Protein AF-A0A7C7RDF1-F1 (afdb_monomer_lite)

Foldseek 3Di:
DDDDDDDDDDDDDDDDDPDPDPPLDWLVNADQFAKKKKWWAFDDKPPPDDGDDIDIAMWGWDDDPQWIWTAGPNDTFDTWGQDRSQKTWTKHWDDDPFKTWIKIWIWHAPHNFWIKTKIKIWIAGPVPRDIMIGMIIMIIGGDAFRKAKFWAFEEEPPHFAQKWKDKQRDIDTCDDPRGRIDIDIHGADPVQWIFIWIDGPQWDIDTDTHHSVCRHHPYHHTYGDDD

pLDDT: mean 80.63, std 20.3, range [24.94, 98.5]

Sequence (227 aa):
MKNFISILVFFMAVFVCSGGWTSIASAGDYEPTGWWSYTTLNNWASEGCQVADDENGSLEIVRTGSTFYFIEDGQITTGGVIAEDGTMTIKLPECSYEEIGEINISVTLSSNSAGTGTGLWTMQLLESGVQCNGGFDFTLTRIGPEYVSISGNVNSEGTPLCAMVLAGGRHMFTCGDNTGQYEMVVPLETNGMVRLQAYCEGQVPFVRELTPAEAVGYTINMTPCSP

Radius of gyration: 25.27 Å; chains: 1; bounding box: 54×55×71 Å

Secondary structure (DSSP, 8-state):
-----------------------PPPTTSS---EEEEEEEEEEEE-TTSPPPPP-EEEEEEEEETTEEEEEETTEEPEEEEE-TTSEEEEEEEEE-SSEEEEEEEEEEESSSSEEEEEEEEEEEETTT--EEEEEEEEEEEE-SSPEEEEEEEEEETTEE---EEEETTEEEE--GGGTTEEEEEEEPPTTS-EEEEEE-TTBPPEEEEE-TTTTTTEEEE--BPP-

Structure (mmCIF, N/CA/C/O backbone):
data_AF-A0A7C7RDF1-F1
#
_entry.id   AF-A0A7C7RDF1-F1
#
loop_
_atom_site.group_PDB
_atom_site.id
_atom_site.type_symbol
_atom_site.label_atom_id
_atom_site.label_alt_id
_atom_site.label_comp_id
_atom_site.label_asym_id
_atom_site.label_entity_id
_atom_site.label_seq_id
_atom_site.pdbx_PDB_ins_code
_atom_site.Cartn_x
_atom_site.Cartn_y
_atom_site.Cartn_z
_atom_site.occupancy
_atom_site.B_iso_or_equiv
_atom_site.auth_seq_id
_atom_site.auth_comp_id
_atom_site.auth_asym_id
_atom_site.auth_atom_id
_atom_site.pdbx_PDB_model_num
ATOM 1 N N . MET A 1 1 ? 29.365 41.782 39.486 1.00 36.31 1 MET A N 1
ATOM 2 C CA . MET A 1 1 ? 29.276 40.649 38.541 1.00 36.31 1 MET A CA 1
ATOM 3 C C . MET A 1 1 ? 27.930 40.741 37.850 1.00 36.31 1 MET A C 1
ATOM 5 O O . MET A 1 1 ? 26.923 40.884 38.527 1.00 36.31 1 MET A O 1
ATOM 9 N N . LYS A 1 2 ? 27.963 40.842 36.520 1.00 33.47 2 LYS A N 1
ATOM 10 C CA . LYS A 1 2 ? 26.814 41.065 35.634 1.00 33.47 2 LYS A CA 1
ATOM 11 C C . LYS A 1 2 ? 25.942 39.809 35.602 1.00 33.47 2 LYS A C 1
ATOM 13 O O . LYS A 1 2 ? 26.516 38.737 35.521 1.00 33.47 2 LYS A O 1
ATOM 18 N N . ASN A 1 3 ? 24.619 39.967 35.611 1.00 30.19 3 ASN A N 1
ATOM 19 C CA . ASN A 1 3 ? 23.656 39.040 35.006 1.00 30.19 3 ASN A CA 1
ATOM 20 C C . ASN A 1 3 ? 22.355 39.816 34.751 1.00 30.19 3 ASN A C 1
ATOM 22 O O . ASN A 1 3 ? 21.508 39.941 35.628 1.00 30.19 3 ASN A O 1
ATOM 26 N N . PHE A 1 4 ? 22.242 40.390 33.553 1.00 29.31 4 PHE A N 1
ATOM 27 C CA . PHE A 1 4 ? 20.979 40.851 32.982 1.00 29.31 4 PHE A CA 1
ATOM 28 C C . PHE A 1 4 ? 20.542 39.776 31.985 1.00 29.31 4 PHE A C 1
ATOM 30 O O . PHE A 1 4 ? 21.218 39.563 30.980 1.00 29.31 4 PHE A O 1
ATOM 37 N N . ILE A 1 5 ? 19.447 39.078 32.284 1.00 29.89 5 ILE A N 1
ATOM 38 C CA . ILE A 1 5 ? 18.763 38.198 31.334 1.00 29.89 5 ILE A CA 1
ATOM 39 C C . ILE A 1 5 ? 17.827 39.093 30.520 1.00 29.89 5 ILE A C 1
ATOM 41 O O . ILE A 1 5 ? 16.883 39.668 31.057 1.00 29.89 5 ILE A O 1
ATOM 45 N N . SER A 1 6 ? 18.143 39.253 29.238 1.00 26.39 6 SER A N 1
ATOM 46 C CA . SER A 1 6 ? 17.333 39.982 28.265 1.00 26.39 6 SER A CA 1
ATOM 47 C C . SER A 1 6 ? 16.360 38.992 27.623 1.00 26.39 6 SER A C 1
ATOM 49 O O . SER A 1 6 ? 16.789 38.087 26.911 1.00 26.39 6 SER A O 1
ATOM 51 N N . ILE A 1 7 ? 15.062 39.124 27.907 1.00 30.20 7 ILE A N 1
ATOM 52 C CA . ILE A 1 7 ? 13.999 38.371 27.229 1.00 30.20 7 ILE A CA 1
ATOM 53 C C . ILE A 1 7 ? 13.614 39.171 25.983 1.00 30.20 7 ILE A C 1
ATOM 55 O O . ILE A 1 7 ? 12.968 40.213 26.069 1.00 30.20 7 ILE A O 1
ATOM 59 N N . LEU A 1 8 ? 14.067 38.695 24.825 1.00 25.06 8 LEU A N 1
ATOM 60 C CA . LEU A 1 8 ? 13.717 39.229 23.515 1.00 25.06 8 LEU A CA 1
ATOM 61 C C . LEU A 1 8 ? 12.362 38.633 23.098 1.00 25.06 8 LEU A C 1
ATOM 63 O O . LEU A 1 8 ? 12.287 37.476 22.692 1.00 25.06 8 LEU A O 1
ATOM 67 N N . VAL A 1 9 ? 11.285 39.409 23.222 1.00 29.06 9 VAL A N 1
ATOM 68 C CA . VAL A 1 9 ? 9.966 39.048 22.680 1.00 29.06 9 VAL A CA 1
ATOM 69 C C . VAL A 1 9 ? 9.955 39.415 21.196 1.00 29.06 9 VAL A C 1
ATOM 71 O O . VAL A 1 9 ? 9.883 40.590 20.842 1.00 29.06 9 VAL A O 1
ATOM 74 N N . PHE A 1 10 ? 10.063 38.413 20.324 1.00 25.62 10 PHE A N 1
ATOM 75 C CA . PHE A 1 10 ? 9.896 38.579 18.881 1.00 25.62 10 PHE A CA 1
ATOM 76 C C . PHE A 1 10 ? 8.395 38.611 18.557 1.00 25.62 10 PHE A C 1
ATOM 78 O O . PHE A 1 10 ? 7.705 37.597 18.636 1.00 25.62 10 PHE A O 1
ATOM 85 N N . PHE A 1 11 ? 7.881 39.792 18.216 1.00 26.25 11 PHE A N 1
ATOM 86 C CA . PHE A 1 11 ? 6.561 39.957 17.610 1.00 26.25 11 PHE A CA 1
ATOM 87 C C . PHE A 1 11 ? 6.656 39.514 16.142 1.00 26.25 11 PHE A C 1
ATOM 89 O O . PHE A 1 11 ? 7.174 40.246 15.301 1.00 26.25 11 PHE A O 1
ATOM 96 N N . MET A 1 12 ? 6.187 38.305 15.831 1.00 24.94 12 MET A N 1
ATOM 97 C CA . MET A 1 12 ? 6.019 37.846 14.452 1.00 24.94 12 MET A CA 1
ATOM 98 C C . MET A 1 12 ? 4.591 38.177 14.010 1.00 24.94 12 MET A C 1
ATOM 100 O O . MET A 1 12 ? 3.622 37.588 14.483 1.00 24.94 12 MET A O 1
ATOM 104 N N . ALA A 1 13 ? 4.464 39.179 13.140 1.00 27.03 13 ALA A N 1
ATOM 105 C CA . ALA A 1 13 ? 3.204 39.534 12.505 1.00 27.03 13 ALA A CA 1
ATOM 106 C C . ALA A 1 13 ? 2.786 38.413 11.542 1.00 27.03 13 ALA A C 1
ATOM 108 O O . ALA A 1 13 ? 3.487 38.123 10.574 1.00 27.03 13 ALA A O 1
ATOM 109 N N . VAL A 1 14 ? 1.642 37.784 11.812 1.00 27.27 14 VAL A N 1
ATOM 110 C CA . VAL A 1 14 ? 1.016 36.818 10.905 1.00 27.27 14 VAL A CA 1
ATOM 111 C C . VAL A 1 14 ? 0.311 37.601 9.800 1.00 27.27 14 VAL A C 1
ATOM 113 O O . VAL A 1 14 ? -0.719 38.236 10.023 1.00 27.27 14 VAL A O 1
ATOM 116 N N . PHE A 1 15 ? 0.894 37.576 8.605 1.00 26.27 15 PHE A N 1
ATOM 117 C CA . PHE A 1 15 ? 0.263 38.044 7.377 1.00 26.27 15 PHE A CA 1
ATOM 118 C C . PHE A 1 15 ? -0.693 36.943 6.898 1.00 26.27 15 PHE A C 1
ATOM 120 O O . PHE A 1 15 ? -0.257 35.897 6.420 1.00 26.27 15 PHE A O 1
ATOM 127 N N . VAL A 1 16 ? -2.002 37.142 7.067 1.00 26.19 16 VAL A N 1
ATOM 128 C CA . VAL A 1 16 ? -3.019 36.218 6.547 1.00 26.19 16 VAL A CA 1
ATOM 129 C C . VAL A 1 16 ? -3.202 36.515 5.061 1.00 26.19 16 VAL A C 1
ATOM 131 O O . VAL A 1 16 ? -3.917 37.441 4.686 1.00 26.19 16 VAL A O 1
ATOM 134 N N . CYS A 1 17 ? -2.523 35.748 4.210 1.00 25.30 17 CYS A N 1
ATOM 135 C CA . CYS A 1 17 ? -2.815 35.713 2.782 1.00 25.30 17 CYS A CA 1
ATOM 136 C C . CYS A 1 17 ? -3.924 34.675 2.556 1.00 25.30 17 CYS A C 1
ATOM 138 O O . CYS A 1 17 ? -3.724 33.484 2.786 1.00 25.30 17 CYS A O 1
ATOM 140 N N . SER A 1 18 ? -5.105 35.125 2.130 1.00 33.66 18 SER A N 1
ATOM 141 C CA . SER A 1 18 ? -6.240 34.284 1.740 1.00 33.66 18 SER A CA 1
ATOM 142 C C . SER A 1 18 ? -6.015 33.672 0.349 1.00 33.66 18 SER A C 1
ATOM 144 O O . SER A 1 18 ? -6.734 33.980 -0.601 1.00 33.66 18 SER A O 1
ATOM 146 N N . GLY A 1 19 ? -4.976 32.849 0.216 1.00 28.55 19 GLY A N 1
ATOM 147 C CA . GLY A 1 19 ? -4.814 31.932 -0.909 1.00 28.55 19 GLY A CA 1
ATOM 148 C C . GLY A 1 19 ? -5.459 30.602 -0.540 1.00 28.55 19 GLY A C 1
ATOM 149 O O . GLY A 1 19 ? -5.182 30.069 0.532 1.00 28.55 19 GLY A O 1
ATOM 150 N N . GLY A 1 20 ? -6.352 30.088 -1.386 1.00 28.95 20 GLY A N 1
ATOM 151 C CA . GLY A 1 20 ? -6.896 28.744 -1.222 1.00 28.95 20 GLY A CA 1
ATOM 152 C C . GLY A 1 20 ? -5.751 27.738 -1.211 1.00 28.95 20 GLY A C 1
ATOM 153 O O . GLY A 1 20 ? -5.055 27.582 -2.210 1.00 28.95 20 GLY A O 1
ATOM 154 N N . TRP A 1 21 ? -5.539 27.093 -0.068 1.00 26.81 21 TRP A N 1
ATOM 155 C CA . TRP A 1 21 ? -4.614 25.980 0.053 1.00 26.81 21 TRP A CA 1
ATOM 156 C C . TRP A 1 21 ? -5.250 24.788 -0.657 1.00 26.81 21 TRP A C 1
ATOM 158 O O . TRP A 1 21 ? -6.089 24.095 -0.089 1.00 26.81 21 TRP A O 1
ATOM 168 N N . THR A 1 22 ? -4.887 24.550 -1.912 1.00 30.97 22 THR A N 1
ATOM 169 C CA . THR A 1 22 ? -4.923 23.184 -2.428 1.00 30.97 22 THR A CA 1
ATOM 170 C C . THR A 1 22 ? -3.741 22.484 -1.778 1.00 30.97 22 THR A C 1
ATOM 172 O O . THR A 1 22 ? -2.598 22.724 -2.169 1.00 30.97 22 THR A O 1
ATOM 175 N N . SER A 1 23 ? -3.988 21.704 -0.727 1.00 36.41 23 SER A N 1
ATOM 176 C CA . SER A 1 23 ? -2.979 20.791 -0.198 1.00 36.41 23 SER A CA 1
ATOM 177 C C . SER A 1 23 ? -2.551 19.878 -1.344 1.00 36.41 23 SER A C 1
ATOM 179 O O . SER A 1 23 ? -3.346 19.069 -1.821 1.00 36.41 23 SER A O 1
ATOM 181 N N . ILE A 1 24 ? -1.325 20.054 -1.835 1.00 39.53 24 ILE A N 1
ATOM 182 C CA . ILE A 1 24 ? -0.661 19.000 -2.596 1.00 39.53 24 ILE A CA 1
ATOM 183 C C . ILE A 1 24 ? -0.504 17.870 -1.589 1.00 39.53 24 ILE A C 1
ATOM 185 O O . ILE A 1 24 ? 0.098 18.085 -0.535 1.00 39.53 24 ILE A O 1
ATOM 189 N N . ALA A 1 25 ? -1.148 16.739 -1.866 1.00 39.53 25 ALA A N 1
ATOM 190 C CA . ALA A 1 25 ? -1.077 15.589 -0.992 1.00 39.53 25 ALA A CA 1
ATOM 191 C C . ALA A 1 25 ? 0.401 15.214 -0.825 1.00 39.53 25 ALA A C 1
ATOM 193 O O . ALA A 1 25 ? 1.097 14.974 -1.811 1.00 39.53 25 ALA A O 1
ATOM 194 N N . SER A 1 26 ? 0.901 15.253 0.405 1.00 41.38 26 SER A N 1
ATOM 195 C CA . SER A 1 26 ? 2.261 14.803 0.695 1.00 41.38 26 SER A CA 1
ATOM 196 C C . SER A 1 26 ? 2.273 13.274 0.710 1.00 41.38 26 SER A C 1
ATOM 198 O O . SER A 1 26 ? 1.237 12.643 0.908 1.00 41.38 26 SER A O 1
ATOM 200 N N . ALA A 1 27 ? 3.440 12.641 0.596 1.00 43.47 27 ALA A N 1
ATOM 201 C CA . ALA A 1 27 ? 3.592 11.189 0.783 1.00 43.47 27 ALA A CA 1
ATOM 202 C C . ALA A 1 27 ? 3.046 10.627 2.117 1.00 43.47 27 ALA A C 1
ATOM 204 O O . ALA A 1 27 ? 3.047 9.411 2.331 1.00 43.47 27 ALA A O 1
ATOM 205 N N . GLY A 1 28 ? 2.660 11.496 3.053 1.00 49.44 28 GLY A N 1
ATOM 206 C CA . GLY A 1 28 ? 1.958 11.118 4.273 1.00 49.44 28 GLY A CA 1
ATOM 207 C C . GLY A 1 28 ? 0.469 10.825 4.078 1.00 49.44 28 GLY A C 1
ATOM 208 O O . GLY A 1 28 ? -0.121 10.216 4.964 1.00 49.44 28 GLY A O 1
ATOM 209 N N . ASP A 1 29 ? -0.132 11.220 2.954 1.00 61.94 29 ASP A N 1
ATOM 210 C CA . ASP A 1 29 ? -1.592 11.200 2.796 1.00 61.94 29 ASP A CA 1
ATOM 211 C C . ASP A 1 29 ? -2.119 9.889 2.195 1.00 61.94 29 ASP A C 1
ATOM 213 O O . ASP A 1 29 ? -3.296 9.562 2.367 1.00 61.94 29 ASP A O 1
ATOM 217 N N . TYR A 1 30 ? -1.254 9.112 1.529 1.00 73.69 30 TYR A N 1
ATOM 218 C CA . TYR A 1 30 ? -1.611 7.827 0.925 1.00 73.69 30 TYR A CA 1
ATOM 219 C C . TYR A 1 30 ? -0.732 6.694 1.453 1.00 73.69 30 TYR A C 1
ATOM 221 O O . TYR A 1 30 ? 0.477 6.853 1.621 1.00 73.69 30 TYR A O 1
ATOM 229 N N . GLU A 1 31 ? -1.340 5.532 1.698 1.00 77.19 31 GLU A N 1
ATOM 230 C CA . GLU A 1 31 ? -0.631 4.337 2.162 1.00 77.19 31 GLU A CA 1
ATOM 231 C C . GLU A 1 31 ? -0.239 3.463 0.959 1.00 77.19 31 GLU A C 1
ATOM 233 O O . GLU A 1 31 ? -1.113 2.793 0.390 1.00 77.19 31 GLU A O 1
ATOM 238 N N . PRO A 1 32 ? 1.049 3.439 0.558 1.00 80.38 32 PRO A N 1
ATOM 239 C CA . PRO A 1 32 ? 1.485 2.700 -0.621 1.00 80.38 32 PRO A CA 1
ATOM 240 C C . PRO A 1 32 ? 1.518 1.183 -0.398 1.00 80.38 32 PRO A C 1
ATOM 242 O O . PRO A 1 32 ? 1.477 0.440 -1.375 1.00 80.38 32 PRO A O 1
ATOM 245 N N . THR A 1 33 ? 1.588 0.703 0.851 1.00 84.62 33 THR A N 1
ATOM 246 C CA . THR A 1 33 ? 1.828 -0.719 1.143 1.00 84.62 33 THR A CA 1
ATOM 247 C C . THR A 1 33 ? 0.684 -1.615 0.671 1.00 84.62 33 THR A C 1
ATOM 249 O O . THR A 1 33 ? -0.448 -1.469 1.129 1.00 84.62 33 THR A O 1
ATOM 252 N N . GLY A 1 34 ? 0.969 -2.593 -0.183 1.00 80.06 34 GLY A N 1
ATOM 253 C CA . GLY A 1 34 ? -0.003 -3.573 -0.669 1.00 80.06 34 GLY A CA 1
ATOM 254 C C . GLY A 1 34 ? 0.297 -4.036 -2.089 1.00 80.06 34 GLY A C 1
ATOM 255 O O . GLY A 1 34 ? 1.347 -3.725 -2.640 1.00 80.06 34 GLY A O 1
ATOM 256 N N . TRP A 1 35 ? -0.641 -4.766 -2.687 1.00 82.94 35 TRP A N 1
ATOM 257 C CA . TRP A 1 35 ? -0.519 -5.269 -4.054 1.00 82.94 35 TRP A CA 1
ATOM 258 C C . TRP A 1 35 ? -0.982 -4.233 -5.086 1.00 82.94 35 TRP A C 1
ATOM 260 O O . TRP A 1 35 ? -1.939 -3.486 -4.867 1.00 82.94 35 TRP A O 1
ATOM 270 N N . TRP A 1 36 ? -0.297 -4.186 -6.225 1.00 88.94 36 TRP A N 1
ATOM 271 C CA . TRP A 1 36 ? -0.543 -3.249 -7.318 1.00 88.94 36 TRP A CA 1
ATOM 272 C C . TRP A 1 36 ? -0.353 -3.937 -8.668 1.00 88.94 36 TRP A C 1
ATOM 274 O O . TRP A 1 36 ? 0.553 -4.746 -8.836 1.00 88.94 36 TRP A O 1
ATOM 284 N N . SER A 1 37 ? -1.197 -3.596 -9.637 1.00 91.69 37 SER A N 1
ATOM 285 C CA . SER A 1 37 ? -0.962 -3.829 -11.061 1.00 91.69 37 SER A CA 1
ATOM 286 C C . SER A 1 37 ? -0.176 -2.649 -11.569 1.00 91.69 37 SER A C 1
ATOM 288 O O . SER A 1 37 ? -0.517 -1.504 -11.241 1.00 91.69 37 SER A O 1
ATOM 290 N N . TYR A 1 38 ? 0.799 -2.927 -12.416 1.00 93.06 38 TYR A N 1
ATOM 291 C CA . TYR A 1 38 ? 1.478 -1.894 -13.164 1.00 93.06 38 TYR A CA 1
ATOM 292 C C . TYR A 1 38 ? 1.308 -2.096 -14.666 1.00 93.06 38 TYR A C 1
ATOM 294 O O . TYR A 1 38 ? 1.150 -3.219 -15.150 1.00 93.06 38 TYR A O 1
ATOM 302 N N . THR A 1 39 ? 1.376 -0.980 -15.381 1.00 95.06 39 THR A N 1
ATOM 303 C CA . THR A 1 39 ? 1.525 -0.935 -16.834 1.00 95.06 39 THR A CA 1
ATOM 304 C C . THR A 1 39 ? 2.676 0.000 -17.159 1.00 95.06 39 THR A C 1
ATOM 306 O O . THR A 1 39 ? 2.735 1.113 -16.621 1.00 95.06 39 THR A O 1
ATOM 309 N N . THR A 1 40 ? 3.566 -0.436 -18.042 1.00 94.75 40 THR A N 1
ATOM 310 C CA . THR A 1 40 ? 4.591 0.404 -18.655 1.00 94.75 40 THR A CA 1
ATOM 311 C C . THR A 1 40 ? 4.184 0.724 -20.091 1.00 94.75 40 THR A C 1
ATOM 313 O O . THR A 1 40 ? 3.645 -0.123 -20.800 1.00 94.75 40 THR A O 1
ATOM 316 N N . LEU A 1 41 ? 4.391 1.973 -20.501 1.00 94.69 41 LEU A N 1
ATOM 317 C CA . LEU A 1 41 ? 4.230 2.409 -21.885 1.00 94.69 41 LEU A CA 1
ATOM 318 C C . LEU A 1 41 ? 5.570 2.967 -22.358 1.00 94.69 41 LEU A C 1
ATOM 320 O O . LEU A 1 41 ? 5.936 4.096 -22.015 1.00 94.69 41 LEU A O 1
ATOM 324 N N . ASN A 1 42 ? 6.319 2.164 -23.104 1.00 91.00 42 ASN A N 1
ATOM 325 C CA . ASN A 1 42 ? 7.629 2.534 -23.617 1.00 91.00 42 ASN A CA 1
ATOM 326 C C . ASN A 1 42 ? 7.465 3.521 -24.772 1.00 91.00 42 ASN A C 1
ATOM 328 O O . ASN A 1 42 ? 6.973 3.206 -25.855 1.00 91.00 42 ASN A O 1
ATOM 332 N N . ASN A 1 43 ? 7.875 4.761 -24.528 1.00 83.00 43 ASN A N 1
ATOM 333 C CA . ASN A 1 43 ? 7.592 5.884 -25.414 1.00 83.00 43 ASN A CA 1
ATOM 334 C C . ASN A 1 43 ? 8.847 6.441 -26.106 1.00 83.00 43 ASN A C 1
ATOM 336 O O . ASN A 1 43 ? 8.707 7.237 -27.039 1.00 83.00 43 ASN A O 1
ATOM 340 N N . TRP A 1 44 ? 10.060 6.024 -25.714 1.00 83.31 44 TRP A N 1
ATOM 341 C CA . TRP A 1 44 ? 11.300 6.436 -26.385 1.00 83.31 44 TRP A CA 1
ATOM 342 C C . TRP A 1 44 ? 12.523 5.567 -26.042 1.00 83.31 44 TRP A C 1
ATOM 344 O O . TRP A 1 44 ? 12.611 4.939 -24.989 1.00 83.31 44 TRP A O 1
ATOM 354 N N . ALA A 1 45 ? 13.510 5.603 -26.942 1.00 84.81 45 ALA A N 1
ATOM 355 C CA . ALA A 1 45 ? 14.852 5.054 -26.763 1.00 84.81 45 ALA A CA 1
ATOM 356 C C . ALA A 1 45 ? 15.897 5.966 -27.432 1.00 84.81 45 ALA A C 1
ATOM 358 O O . ALA A 1 45 ? 15.570 6.785 -28.297 1.00 84.81 45 ALA A O 1
ATOM 359 N N . SER A 1 46 ? 17.159 5.835 -27.027 1.00 85.44 46 SER A N 1
ATOM 360 C CA . SER A 1 46 ? 18.298 6.518 -27.635 1.00 85.44 46 SER A CA 1
ATOM 361 C C . SER A 1 46 ? 18.524 6.052 -29.072 1.00 85.44 46 SER A C 1
ATOM 363 O O . SER A 1 46 ? 18.212 4.919 -29.434 1.00 85.44 46 SER A O 1
ATOM 365 N N . GLU A 1 47 ? 19.104 6.924 -29.896 1.00 81.00 47 GLU A N 1
ATOM 366 C CA . GLU A 1 47 ? 19.351 6.645 -31.311 1.00 81.00 47 GLU A CA 1
ATOM 367 C C . GLU A 1 47 ? 20.159 5.350 -31.509 1.00 81.00 47 GLU A C 1
ATOM 369 O O . GLU A 1 47 ? 21.194 5.145 -30.878 1.00 81.00 47 GLU A O 1
ATOM 374 N N . GLY A 1 48 ? 19.668 4.473 -32.391 1.00 77.38 48 GLY A N 1
ATOM 375 C CA . GLY A 1 48 ? 20.291 3.178 -32.682 1.00 77.38 48 GLY A CA 1
ATOM 376 C C . GLY A 1 48 ? 19.887 2.032 -31.750 1.00 77.38 48 GLY A C 1
ATOM 377 O O . GLY A 1 48 ? 20.301 0.902 -31.998 1.00 77.38 48 GLY A O 1
ATOM 378 N N . CYS A 1 49 ? 19.059 2.290 -30.736 1.00 82.44 49 CYS A N 1
ATOM 379 C CA . CYS A 1 49 ? 18.525 1.270 -29.835 1.00 82.44 49 CYS A CA 1
ATOM 380 C C . CYS A 1 49 ? 17.046 1.003 -30.120 1.00 82.44 49 CYS A C 1
ATOM 382 O O . CYS A 1 49 ? 16.315 1.876 -30.594 1.00 82.44 49 CYS A O 1
ATOM 384 N N . GLN A 1 50 ? 16.606 -0.224 -29.848 1.00 82.94 50 GLN A N 1
ATOM 385 C CA . GLN A 1 50 ? 15.195 -0.572 -29.953 1.00 82.94 50 GLN A CA 1
ATOM 386 C C . GLN A 1 50 ? 14.436 -0.016 -28.748 1.00 82.94 50 GLN A C 1
ATOM 388 O O . GLN A 1 50 ? 14.963 0.044 -27.638 1.00 82.94 50 GLN A O 1
ATOM 393 N N . VAL A 1 51 ? 13.199 0.412 -28.986 1.00 84.94 51 VAL A N 1
ATOM 394 C CA . VAL A 1 51 ? 12.254 0.711 -27.909 1.00 84.94 51 VAL A CA 1
ATOM 395 C C . VAL A 1 51 ? 11.851 -0.625 -27.287 1.00 84.94 51 VAL A C 1
ATOM 397 O O . VAL A 1 51 ? 11.557 -1.562 -28.030 1.00 84.94 51 VAL A O 1
ATOM 400 N N . ALA A 1 52 ? 11.903 -0.718 -25.958 1.00 82.81 52 ALA A N 1
ATOM 401 C CA . ALA A 1 52 ? 11.463 -1.908 -25.236 1.00 82.81 52 ALA A CA 1
ATOM 402 C C . ALA A 1 52 ? 9.950 -2.116 -25.409 1.00 82.81 52 ALA A C 1
ATOM 404 O O . ALA A 1 52 ? 9.217 -1.166 -25.682 1.00 82.81 52 ALA A O 1
ATOM 405 N N . ASP A 1 53 ? 9.486 -3.353 -25.259 1.00 88.75 53 ASP A N 1
ATOM 406 C CA . ASP A 1 53 ? 8.060 -3.663 -25.340 1.00 88.75 53 ASP A CA 1
ATOM 407 C C . ASP A 1 53 ? 7.302 -3.110 -24.125 1.00 88.75 53 ASP A C 1
ATOM 409 O O . ASP A 1 53 ? 7.845 -3.002 -23.026 1.00 88.75 53 ASP A O 1
ATOM 413 N N . ASP A 1 54 ? 6.030 -2.762 -24.315 1.00 92.19 54 ASP A N 1
ATOM 414 C CA . ASP A 1 54 ? 5.136 -2.415 -23.209 1.00 92.19 54 ASP A CA 1
ATOM 415 C C . ASP A 1 54 ? 4.912 -3.631 -22.303 1.00 92.19 54 ASP A C 1
ATOM 417 O O . ASP A 1 54 ? 4.668 -4.746 -22.776 1.00 92.19 54 ASP A O 1
ATOM 421 N N . GLU A 1 55 ? 4.921 -3.408 -20.994 1.00 90.19 55 GLU A N 1
ATOM 422 C CA . GLU A 1 55 ? 4.808 -4.464 -19.995 1.00 90.19 55 GLU A CA 1
ATOM 423 C C . GLU A 1 55 ? 3.592 -4.252 -19.096 1.00 90.19 55 GLU A C 1
ATOM 425 O O . GLU A 1 55 ? 3.202 -3.132 -18.763 1.00 90.19 55 GLU A O 1
ATOM 430 N N . ASN A 1 56 ? 2.972 -5.359 -18.695 1.00 91.38 56 ASN A N 1
ATOM 431 C CA . ASN A 1 56 ? 1.943 -5.367 -17.668 1.00 91.38 56 ASN A CA 1
ATOM 432 C C . ASN A 1 56 ? 2.282 -6.449 -16.658 1.00 91.38 56 ASN A C 1
ATOM 434 O O . ASN A 1 56 ? 2.533 -7.592 -17.042 1.00 91.38 56 ASN A O 1
ATOM 438 N N . GLY A 1 57 ? 2.193 -6.109 -15.380 1.00 89.31 57 GLY A N 1
ATOM 439 C CA . GLY A 1 57 ? 2.515 -7.045 -14.317 1.00 89.31 57 GLY A CA 1
ATOM 440 C C . GLY A 1 57 ? 1.872 -6.669 -12.996 1.00 89.31 57 GLY A C 1
ATOM 441 O O . GLY A 1 57 ? 0.983 -5.813 -12.912 1.00 89.31 57 GLY A O 1
ATOM 442 N N . SER A 1 58 ? 2.315 -7.350 -11.948 1.00 87.62 58 SER A N 1
ATOM 443 C CA . SER A 1 58 ? 1.879 -7.094 -10.583 1.00 87.62 58 SER A CA 1
ATOM 444 C C . SER A 1 58 ? 3.064 -7.092 -9.639 1.00 87.62 58 SER A C 1
ATOM 446 O O . SER A 1 58 ? 3.935 -7.949 -9.743 1.00 87.62 58 SER A O 1
ATOM 448 N N . LEU A 1 59 ? 3.042 -6.179 -8.678 1.00 88.75 59 LEU A N 1
ATOM 449 C CA . LEU A 1 59 ? 4.057 -6.068 -7.642 1.00 88.75 59 LEU A CA 1
ATOM 450 C C . LEU A 1 59 ? 3.407 -5.805 -6.285 1.00 88.75 59 LEU A C 1
ATOM 452 O O . LEU A 1 59 ? 2.297 -5.274 -6.194 1.00 88.75 59 LEU A O 1
ATOM 456 N N . GLU A 1 60 ? 4.107 -6.160 -5.219 1.00 86.44 60 GLU A N 1
ATOM 457 C CA . GLU A 1 60 ? 3.793 -5.723 -3.865 1.00 86.44 60 GLU A CA 1
ATOM 458 C C . GLU A 1 60 ? 4.693 -4.539 -3.502 1.00 86.44 60 GLU A C 1
ATOM 460 O O . GLU A 1 60 ? 5.905 -4.576 -3.700 1.00 86.44 60 GLU A O 1
ATOM 465 N N . ILE A 1 61 ? 4.109 -3.476 -2.957 1.00 86.88 61 ILE A N 1
ATOM 466 C CA . ILE A 1 61 ? 4.856 -2.383 -2.344 1.00 86.88 61 ILE A CA 1
ATOM 467 C C . ILE A 1 61 ? 4.868 -2.613 -0.838 1.00 86.88 61 ILE A C 1
ATOM 469 O O . ILE A 1 61 ? 3.815 -2.800 -0.232 1.00 86.88 61 ILE A O 1
ATOM 473 N N . VAL A 1 62 ? 6.042 -2.551 -0.216 1.00 83.38 62 VAL A N 1
ATOM 474 C CA . VAL A 1 62 ? 6.197 -2.644 1.242 1.00 83.38 62 VAL A CA 1
ATOM 475 C C . VAL A 1 62 ? 6.900 -1.403 1.762 1.00 83.38 62 VAL A C 1
ATOM 477 O O . VAL A 1 62 ? 8.006 -1.099 1.324 1.00 83.38 62 VAL A O 1
ATOM 480 N N . ARG A 1 63 ? 6.302 -0.702 2.732 1.00 81.38 63 ARG A N 1
ATOM 481 C CA . ARG A 1 63 ? 6.918 0.454 3.400 1.00 81.38 63 ARG A CA 1
ATOM 482 C C . ARG A 1 63 ? 7.502 0.075 4.762 1.00 81.38 63 ARG A C 1
ATOM 484 O O . ARG A 1 63 ? 6.825 -0.511 5.601 1.00 81.38 63 ARG A O 1
ATOM 491 N N . THR A 1 64 ? 8.746 0.482 5.012 1.00 77.31 64 THR A N 1
ATOM 492 C CA . THR A 1 64 ? 9.408 0.421 6.325 1.00 77.31 64 THR A CA 1
ATOM 493 C C . THR A 1 64 ? 9.955 1.807 6.673 1.00 77.31 64 THR A C 1
ATOM 495 O O . THR A 1 64 ? 11.015 2.215 6.205 1.00 77.31 64 THR A O 1
ATOM 498 N N . GLY A 1 65 ? 9.217 2.566 7.488 1.00 73.25 65 GLY A N 1
ATOM 499 C CA . GLY A 1 65 ? 9.582 3.945 7.829 1.00 73.25 65 GLY A CA 1
ATOM 500 C C . GLY A 1 65 ? 9.517 4.882 6.616 1.00 73.25 65 GLY A C 1
ATOM 501 O O . GLY A 1 65 ? 8.452 5.062 6.021 1.00 73.25 65 GLY A O 1
ATOM 502 N N . SER A 1 66 ? 10.646 5.502 6.263 1.00 71.75 66 SER A N 1
ATOM 503 C CA . SER A 1 66 ? 10.787 6.380 5.087 1.00 71.75 66 SER A CA 1
ATOM 504 C C . SER A 1 66 ? 11.247 5.651 3.819 1.00 71.75 66 SER A C 1
ATOM 506 O O . SER A 1 66 ? 11.412 6.287 2.779 1.00 71.75 66 SER A O 1
ATOM 508 N N . THR A 1 67 ? 11.460 4.336 3.896 1.00 76.44 67 THR A N 1
ATOM 509 C CA . THR A 1 67 ? 11.904 3.499 2.777 1.00 76.44 67 THR A CA 1
ATOM 510 C C . THR A 1 67 ? 10.754 2.625 2.296 1.00 76.44 67 THR A C 1
ATOM 512 O O . THR A 1 67 ? 9.946 2.162 3.106 1.00 76.44 67 THR A O 1
ATOM 515 N N . PHE A 1 68 ? 10.676 2.372 0.993 1.00 83.12 68 PHE A N 1
ATOM 516 C CA . PHE A 1 68 ? 9.748 1.394 0.424 1.00 83.12 68 PHE A CA 1
ATOM 517 C C . PHE A 1 68 ? 10.469 0.432 -0.519 1.00 83.12 68 PHE A C 1
ATOM 519 O O . PHE A 1 68 ? 11.562 0.721 -0.992 1.00 83.12 68 PHE A O 1
ATOM 526 N N . TYR A 1 69 ? 9.855 -0.709 -0.788 1.00 83.94 69 TYR A N 1
ATOM 527 C CA . TYR A 1 69 ? 10.378 -1.745 -1.669 1.00 83.94 69 TYR A CA 1
ATOM 528 C C . TYR A 1 69 ? 9.278 -2.156 -2.628 1.00 83.94 69 TYR A C 1
ATOM 530 O O . TYR A 1 69 ? 8.138 -2.318 -2.198 1.00 83.94 69 TYR A O 1
ATOM 538 N N . PHE A 1 70 ? 9.616 -2.341 -3.898 1.00 87.69 70 PHE A N 1
ATOM 539 C CA . PHE A 1 70 ? 8.809 -3.160 -4.794 1.00 87.69 70 PHE A CA 1
ATOM 540 C C . PHE A 1 70 ? 9.258 -4.611 -4.650 1.00 87.69 70 PHE A C 1
ATOM 542 O O . PHE A 1 70 ? 10.450 -4.890 -4.477 1.00 87.69 70 PHE A O 1
ATOM 549 N N . ILE A 1 71 ? 8.294 -5.514 -4.679 1.00 82.44 71 ILE A N 1
ATOM 550 C CA . ILE A 1 71 ? 8.500 -6.950 -4.661 1.00 82.44 71 ILE A CA 1
ATOM 551 C C . ILE A 1 71 ? 7.752 -7.509 -5.861 1.00 82.44 71 ILE A C 1
ATOM 553 O O . ILE A 1 71 ? 6.524 -7.482 -5.899 1.00 82.44 71 ILE A O 1
ATOM 557 N N . GLU A 1 72 ? 8.497 -8.003 -6.835 1.00 80.88 72 GLU A N 1
ATOM 558 C CA . GLU A 1 72 ? 7.964 -8.613 -8.050 1.00 80.88 72 GLU A CA 1
ATOM 559 C C . GLU A 1 72 ? 8.488 -10.043 -8.131 1.00 80.88 72 GLU A C 1
ATOM 561 O O . GLU A 1 72 ? 9.687 -10.270 -7.990 1.00 80.88 72 GLU A O 1
ATOM 566 N N . ASP A 1 73 ? 7.590 -11.024 -8.240 1.00 74.06 73 ASP A N 1
ATOM 567 C CA . ASP A 1 73 ? 7.936 -12.454 -8.257 1.00 74.06 73 ASP A CA 1
ATOM 568 C C . ASP A 1 73 ? 8.909 -12.894 -7.138 1.00 74.06 73 ASP A C 1
ATOM 570 O O . ASP A 1 73 ? 9.734 -13.797 -7.286 1.00 74.06 73 ASP A O 1
ATOM 574 N N . GLY A 1 74 ? 8.803 -12.250 -5.969 1.00 64.50 74 GLY A N 1
ATOM 575 C CA . GLY A 1 74 ? 9.654 -12.501 -4.802 1.00 64.50 74 GLY A CA 1
ATOM 576 C C . GLY A 1 74 ? 11.038 -11.844 -4.856 1.00 64.50 74 GLY A C 1
ATOM 577 O O . GLY A 1 74 ? 11.801 -11.971 -3.895 1.00 64.50 74 GLY A O 1
ATOM 578 N N . GLN A 1 75 ? 11.364 -11.120 -5.927 1.00 73.75 75 GLN A N 1
ATOM 579 C CA . GLN A 1 75 ? 12.554 -10.284 -6.007 1.00 73.75 75 GLN A CA 1
ATOM 580 C C . GLN A 1 75 ? 12.300 -8.944 -5.330 1.00 73.75 75 GLN A C 1
ATOM 582 O O . GLN A 1 75 ? 11.384 -8.206 -5.682 1.00 73.75 75 GLN A O 1
ATOM 587 N N . ILE A 1 76 ? 13.132 -8.639 -4.338 1.00 76.38 76 ILE A N 1
ATOM 588 C CA . ILE A 1 76 ? 13.067 -7.385 -3.599 1.00 76.38 76 ILE A CA 1
ATOM 589 C C . ILE A 1 76 ? 14.045 -6.412 -4.234 1.00 76.38 76 ILE A C 1
ATOM 591 O O . ILE A 1 76 ? 15.239 -6.675 -4.377 1.00 76.38 76 ILE A O 1
ATOM 595 N N . THR A 1 77 ? 13.506 -5.266 -4.581 1.00 78.12 77 THR A N 1
ATOM 596 C CA . THR A 1 77 ? 14.216 -4.156 -5.204 1.00 78.12 77 THR A CA 1
ATOM 597 C C . THR A 1 77 ? 15.082 -3.391 -4.200 1.00 78.12 77 THR A C 1
ATOM 599 O O . THR A 1 77 ? 14.965 -3.556 -2.981 1.00 78.12 77 THR A O 1
ATOM 602 N N . THR A 1 78 ? 15.981 -2.534 -4.689 1.00 73.44 78 THR A N 1
ATOM 603 C CA . THR A 1 78 ? 16.791 -1.692 -3.796 1.00 73.44 78 THR A CA 1
ATOM 604 C C . THR A 1 78 ? 15.879 -0.656 -3.151 1.00 73.44 78 THR A C 1
ATOM 606 O O . THR A 1 78 ? 15.233 0.096 -3.871 1.00 73.44 78 THR A O 1
ATOM 609 N N . GLY A 1 79 ? 15.822 -0.614 -1.816 1.00 69.81 79 GLY A N 1
ATOM 610 C CA . GLY A 1 79 ? 14.905 0.259 -1.075 1.00 69.81 79 GLY A CA 1
ATOM 611 C C . GLY A 1 79 ? 14.875 1.695 -1.609 1.00 69.81 79 GLY A C 1
ATOM 612 O O . GLY A 1 79 ? 15.910 2.356 -1.701 1.00 69.81 79 GLY A O 1
ATOM 613 N N . GLY A 1 80 ? 13.682 2.149 -1.975 1.00 78.06 80 GLY A N 1
ATOM 614 C CA . GLY A 1 80 ? 13.414 3.456 -2.547 1.00 78.06 80 GLY A CA 1
ATOM 615 C C . GLY A 1 80 ? 13.238 4.549 -1.499 1.00 78.06 80 GLY A C 1
ATOM 616 O O . GLY A 1 80 ? 12.939 4.287 -0.330 1.00 78.06 80 GLY A O 1
ATOM 617 N N . VAL A 1 81 ? 13.422 5.795 -1.930 1.00 75.69 81 VAL A N 1
ATOM 618 C CA . VAL A 1 81 ? 13.238 6.987 -1.096 1.00 75.69 81 VAL A CA 1
ATOM 619 C C . VAL A 1 81 ? 11.926 7.670 -1.433 1.00 75.69 81 VAL A C 1
ATOM 621 O O . VAL A 1 81 ? 11.556 7.798 -2.599 1.00 75.69 81 VAL A O 1
ATOM 624 N N . ILE A 1 82 ? 11.234 8.117 -0.394 1.00 74.50 82 ILE A N 1
ATOM 625 C CA . ILE A 1 82 ? 10.054 8.957 -0.526 1.00 74.50 82 ILE A CA 1
ATOM 626 C C . ILE A 1 82 ? 10.509 10.411 -0.386 1.00 74.50 82 ILE A C 1
ATOM 628 O O . ILE A 1 82 ? 10.987 10.810 0.679 1.00 74.50 82 ILE A O 1
ATOM 632 N N . ALA A 1 83 ? 10.411 11.180 -1.467 1.00 73.25 83 ALA A N 1
ATOM 633 C CA . ALA A 1 83 ? 10.733 12.600 -1.480 1.00 73.25 83 ALA A CA 1
ATOM 634 C C . ALA A 1 83 ? 9.669 13.430 -0.735 1.00 73.25 83 ALA A C 1
ATOM 636 O O . ALA A 1 83 ? 8.552 12.973 -0.484 1.00 73.25 83 ALA A O 1
ATOM 637 N N . GLU A 1 84 ? 10.016 14.671 -0.374 1.00 68.75 84 GLU A N 1
ATOM 638 C CA . GLU A 1 84 ? 9.107 15.587 0.338 1.00 68.75 84 GLU A CA 1
ATOM 639 C C . GLU A 1 84 ? 7.825 15.887 -0.456 1.00 68.75 84 GLU A C 1
ATOM 641 O O . GLU A 1 84 ? 6.775 16.134 0.135 1.00 68.75 84 GLU A O 1
ATOM 646 N N . ASP A 1 85 ? 7.901 15.829 -1.787 1.00 70.69 85 ASP A N 1
ATOM 647 C CA . ASP A 1 85 ? 6.786 16.055 -2.713 1.00 70.69 85 ASP A CA 1
ATOM 648 C C . ASP A 1 85 ? 5.870 14.832 -2.895 1.00 70.69 85 ASP A C 1
A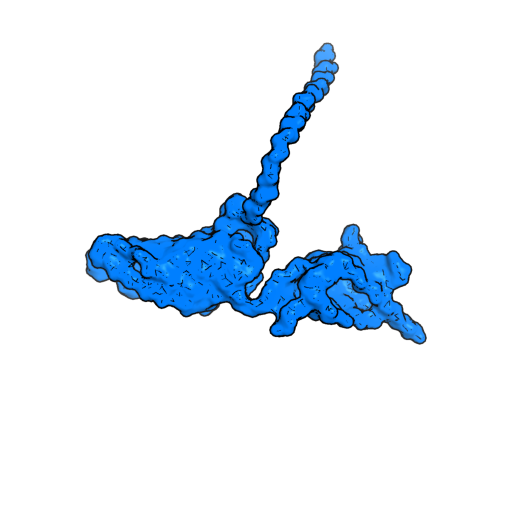TOM 650 O O . ASP A 1 85 ? 4.903 14.893 -3.651 1.00 70.69 85 ASP A O 1
ATOM 654 N N . GLY A 1 86 ? 6.155 13.723 -2.209 1.00 70.44 86 GLY A N 1
ATOM 655 C CA . GLY A 1 86 ? 5.381 12.492 -2.318 1.00 70.44 86 GLY A CA 1
ATOM 656 C C . GLY A 1 86 ? 5.834 11.528 -3.404 1.00 70.44 86 GLY A C 1
ATOM 657 O O . GLY A 1 86 ? 5.252 10.448 -3.533 1.00 70.44 86 GLY A O 1
ATOM 658 N N . THR A 1 87 ? 6.877 11.874 -4.156 1.00 83.25 87 THR A N 1
ATOM 659 C CA . THR A 1 87 ? 7.421 11.001 -5.193 1.00 83.25 87 THR A CA 1
ATOM 660 C C . THR A 1 87 ? 8.231 9.866 -4.573 1.00 83.25 87 THR A C 1
ATOM 662 O O . THR A 1 87 ? 9.147 10.067 -3.777 1.00 83.25 87 THR A O 1
ATOM 665 N N . MET A 1 88 ? 7.876 8.647 -4.954 1.00 85.88 88 MET A N 1
ATOM 666 C CA . MET A 1 88 ? 8.537 7.401 -4.605 1.00 85.88 88 MET A CA 1
ATOM 667 C C . MET A 1 88 ? 9.518 7.036 -5.718 1.00 85.88 88 MET A C 1
ATOM 669 O O . MET A 1 88 ? 9.088 6.759 -6.837 1.00 85.88 88 MET A O 1
ATOM 673 N N . THR A 1 89 ? 10.818 7.000 -5.423 1.00 88.12 89 THR A N 1
ATOM 674 C CA . THR A 1 89 ? 11.846 6.623 -6.408 1.00 88.12 89 THR A CA 1
ATOM 675 C C . THR A 1 89 ? 12.555 5.338 -6.014 1.00 88.12 89 THR A C 1
ATOM 677 O O . THR A 1 89 ? 13.033 5.218 -4.885 1.00 88.12 89 THR A O 1
ATOM 680 N N . ILE A 1 90 ? 12.662 4.401 -6.956 1.00 87.62 90 ILE A N 1
ATOM 681 C CA . ILE A 1 90 ? 13.305 3.103 -6.771 1.00 87.62 90 ILE A CA 1
ATOM 682 C C . ILE A 1 90 ? 14.303 2.787 -7.885 1.00 87.62 90 ILE A C 1
ATOM 684 O O . ILE A 1 90 ? 14.181 3.279 -9.008 1.00 87.62 90 ILE A O 1
ATOM 688 N N . LYS A 1 91 ? 15.301 1.969 -7.544 1.00 86.44 91 LYS A N 1
ATOM 689 C CA . LYS A 1 91 ? 16.390 1.545 -8.427 1.00 86.44 91 LYS A CA 1
ATOM 690 C C . LYS A 1 91 ? 16.408 0.029 -8.563 1.00 86.44 91 LYS A C 1
ATOM 692 O O . LYS A 1 91 ? 16.563 -0.683 -7.564 1.00 86.44 91 LYS A O 1
ATOM 697 N N . LEU A 1 92 ? 16.295 -0.438 -9.799 1.00 84.31 92 LEU A N 1
ATOM 698 C CA . LEU A 1 92 ? 16.357 -1.843 -10.178 1.00 84.31 92 LEU A CA 1
ATOM 699 C C . LEU A 1 92 ? 17.665 -2.076 -10.932 1.00 84.31 92 LEU A C 1
ATOM 701 O O . LEU A 1 92 ? 17.819 -1.552 -12.034 1.00 84.31 92 LEU A O 1
ATOM 705 N N . PRO A 1 93 ? 18.638 -2.794 -10.356 1.00 82.44 93 PRO A N 1
ATOM 706 C CA . PRO A 1 93 ? 19.768 -3.262 -11.140 1.00 82.44 93 PRO A CA 1
ATOM 707 C C . PRO A 1 93 ? 19.282 -4.350 -12.105 1.00 82.44 93 PRO A C 1
ATOM 709 O O . PRO A 1 93 ? 18.677 -5.323 -11.667 1.00 82.44 93 PRO A O 1
ATOM 712 N N . GLU A 1 94 ? 19.580 -4.194 -13.392 1.00 79.38 94 GLU A N 1
ATOM 713 C CA . GLU A 1 94 ? 19.287 -5.193 -14.423 1.00 79.38 94 GLU A CA 1
ATOM 714 C C . GLU A 1 94 ? 20.584 -5.924 -14.770 1.00 79.38 94 GLU A C 1
ATOM 716 O O . GLU A 1 94 ? 21.611 -5.293 -15.044 1.00 79.38 94 GLU A O 1
ATOM 721 N N . CYS A 1 95 ? 20.580 -7.252 -14.698 1.00 76.69 95 CYS A N 1
ATOM 722 C CA . CYS A 1 95 ? 21.764 -8.064 -14.968 1.00 76.69 95 CYS A CA 1
ATOM 723 C C . CYS A 1 95 ? 21.352 -9.374 -15.639 1.00 76.69 95 CYS A C 1
ATOM 725 O O . CYS A 1 95 ? 20.805 -10.267 -14.990 1.00 76.69 95 CYS A O 1
ATOM 727 N N . SER A 1 96 ? 21.701 -9.520 -16.912 1.00 79.75 96 SER A N 1
ATOM 728 C CA . SER A 1 96 ? 21.512 -10.743 -17.686 1.00 79.75 96 SER A CA 1
ATOM 729 C C . SER A 1 96 ? 22.843 -11.216 -18.289 1.00 79.75 96 SER A C 1
ATOM 731 O O . SER A 1 96 ? 23.907 -10.637 -18.057 1.00 79.75 96 SER A O 1
ATOM 733 N N . TYR A 1 97 ? 22.810 -12.314 -19.047 1.00 77.19 97 TYR A N 1
ATOM 734 C CA . TYR A 1 97 ? 23.983 -12.780 -19.796 1.00 77.19 97 TYR A CA 1
ATOM 735 C C . TYR A 1 97 ? 24.326 -11.884 -20.993 1.00 77.19 97 TYR A C 1
ATOM 737 O O . TYR A 1 97 ? 25.439 -11.969 -21.509 1.00 77.19 97 TYR A O 1
ATOM 745 N N . GLU A 1 98 ? 23.383 -11.053 -21.431 1.00 83.44 98 GLU A N 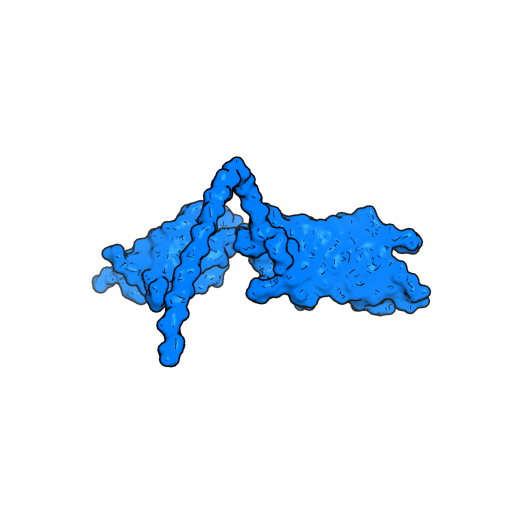1
ATOM 746 C CA . GLU A 1 98 ? 23.481 -10.251 -22.651 1.00 83.44 98 GLU A CA 1
ATOM 747 C C . GLU A 1 98 ? 23.658 -8.762 -22.327 1.00 83.44 98 GLU A C 1
ATOM 749 O O . GLU A 1 98 ? 24.298 -8.035 -23.091 1.00 83.44 98 GLU A O 1
ATOM 754 N N . GLU A 1 99 ? 23.162 -8.314 -21.170 1.00 84.88 99 GLU A N 1
ATOM 755 C CA . GLU A 1 99 ? 23.053 -6.900 -20.818 1.00 84.88 99 GLU A CA 1
ATOM 756 C C . GLU A 1 99 ? 23.291 -6.658 -19.322 1.00 84.88 99 GLU A C 1
ATOM 758 O O . GLU A 1 99 ? 22.974 -7.489 -18.469 1.00 84.88 99 GLU A O 1
ATOM 763 N N . ILE A 1 100 ? 23.836 -5.487 -18.996 1.00 88.38 100 ILE A N 1
ATOM 764 C CA . ILE A 1 100 ? 23.912 -4.975 -17.623 1.00 88.38 100 ILE A CA 1
ATOM 765 C C . ILE A 1 100 ? 23.403 -3.540 -17.581 1.00 88.38 100 ILE A C 1
ATOM 767 O O . ILE A 1 100 ? 23.669 -2.761 -18.497 1.00 88.38 100 ILE A O 1
ATOM 771 N N . GLY A 1 101 ? 22.728 -3.152 -16.507 1.00 88.25 101 GLY A N 1
ATOM 772 C CA . GLY A 1 101 ? 22.200 -1.804 -16.411 1.00 88.25 101 GLY A CA 1
ATOM 773 C C . GLY A 1 101 ? 21.446 -1.488 -15.133 1.00 88.25 101 GLY A C 1
ATOM 774 O O . GLY A 1 101 ? 21.521 -2.195 -14.129 1.00 88.25 101 GLY A O 1
ATOM 775 N N . GLU A 1 102 ? 20.738 -0.368 -15.172 1.00 89.81 102 GLU A N 1
ATOM 776 C CA . GLU A 1 102 ? 19.884 0.095 -14.083 1.00 89.81 102 GLU A CA 1
ATOM 777 C C . GLU A 1 102 ? 18.600 0.699 -14.654 1.00 89.81 102 GLU A C 1
ATOM 779 O O . GLU A 1 102 ? 18.628 1.421 -15.655 1.00 89.81 102 GLU A O 1
ATOM 784 N N . ILE A 1 103 ? 17.486 0.443 -13.975 1.00 88.56 103 ILE A N 1
ATOM 785 C CA . ILE A 1 103 ? 16.195 1.087 -14.194 1.00 88.56 103 ILE A CA 1
ATOM 786 C C . ILE A 1 103 ? 15.879 1.940 -12.964 1.00 88.56 103 ILE A C 1
ATOM 788 O O . ILE A 1 103 ? 15.886 1.465 -11.829 1.00 88.56 103 ILE A O 1
ATOM 792 N N . ASN A 1 104 ? 15.605 3.220 -13.182 1.00 90.81 104 ASN A N 1
ATOM 793 C CA . ASN A 1 104 ? 15.181 4.171 -12.164 1.00 90.81 104 ASN A CA 1
ATOM 794 C C . ASN A 1 104 ? 13.701 4.476 -12.383 1.00 90.81 104 ASN A C 1
ATOM 796 O O . ASN A 1 104 ? 13.351 5.103 -13.380 1.00 90.81 104 ASN A O 1
ATOM 800 N N . ILE A 1 105 ? 12.840 4.063 -11.458 1.00 91.19 105 ILE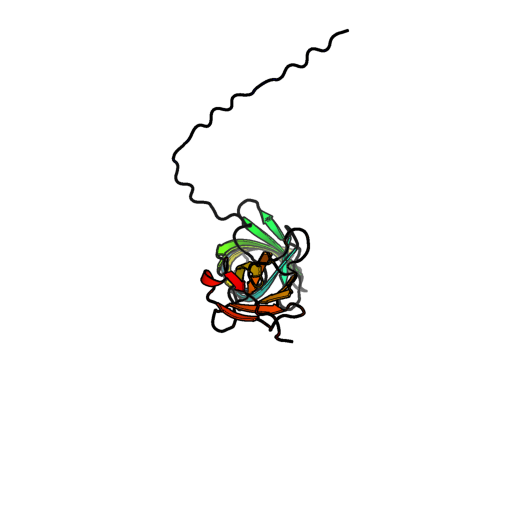 A N 1
ATOM 801 C CA . ILE A 1 105 ? 11.394 4.297 -11.533 1.00 91.19 105 ILE A CA 1
ATOM 802 C C . ILE A 1 105 ? 11.023 5.362 -10.505 1.00 91.19 105 ILE A C 1
ATOM 804 O O . ILE A 1 105 ? 11.414 5.261 -9.345 1.00 91.19 105 ILE A O 1
ATOM 808 N N . SER A 1 106 ? 10.275 6.383 -10.919 1.00 91.62 106 SER A N 1
ATOM 809 C CA . SER A 1 106 ? 9.745 7.439 -10.051 1.00 91.62 106 SER A CA 1
ATOM 810 C C . SER A 1 106 ? 8.234 7.532 -10.200 1.00 91.62 106 SER A C 1
ATOM 812 O O . SER A 1 106 ? 7.745 7.746 -11.306 1.00 91.62 106 SER A O 1
ATOM 814 N N . VAL A 1 107 ? 7.499 7.382 -9.099 1.00 90.94 107 VAL A N 1
ATOM 815 C CA . VAL A 1 107 ? 6.031 7.325 -9.077 1.00 90.94 107 VAL A CA 1
ATOM 816 C C . VAL A 1 107 ? 5.469 8.245 -8.015 1.00 90.94 107 VAL A C 1
ATOM 818 O O . VAL A 1 107 ? 5.948 8.261 -6.886 1.00 90.94 107 VAL A O 1
ATOM 821 N N . THR A 1 108 ? 4.385 8.935 -8.339 1.00 89.62 108 THR A N 1
ATOM 822 C CA . THR A 1 108 ? 3.602 9.705 -7.375 1.00 89.62 108 THR A CA 1
ATOM 823 C C . THR A 1 108 ? 2.214 9.084 -7.267 1.00 89.62 108 THR A C 1
ATOM 825 O O . THR A 1 108 ? 1.541 8.845 -8.275 1.00 89.62 108 THR A O 1
ATOM 828 N N . LEU A 1 109 ? 1.773 8.801 -6.040 1.00 85.81 109 LEU A N 1
ATOM 829 C CA . LEU A 1 109 ? 0.401 8.358 -5.803 1.00 85.81 109 LEU A CA 1
ATOM 830 C C . LEU A 1 109 ? -0.552 9.548 -5.924 1.00 85.81 109 LEU A C 1
ATOM 832 O O . LEU A 1 109 ? -0.326 10.602 -5.336 1.00 85.81 109 LEU A O 1
ATOM 836 N N . SER A 1 110 ? -1.630 9.360 -6.678 1.00 84.38 110 SER A N 1
ATOM 837 C CA . SER A 1 110 ? -2.723 10.335 -6.795 1.00 84.38 110 SER A CA 1
ATOM 838 C C . SER A 1 110 ? -3.893 10.005 -5.861 1.00 84.38 110 SER A C 1
ATOM 840 O O . SER A 1 110 ? -4.761 10.844 -5.630 1.00 84.38 110 SER A O 1
ATOM 842 N N . SER A 1 111 ? -3.929 8.777 -5.334 1.00 78.88 111 SER A N 1
ATOM 843 C CA . SER A 1 111 ? -4.879 8.296 -4.330 1.00 78.88 111 SER A CA 1
ATOM 844 C C . SER A 1 111 ? -4.355 7.011 -3.667 1.00 78.88 111 SER A C 1
ATOM 846 O O . SER A 1 111 ? -3.325 6.471 -4.068 1.00 78.88 111 SER A O 1
ATOM 848 N N . ASN A 1 112 ? -5.107 6.449 -2.713 1.00 75.00 112 ASN A N 1
ATOM 849 C CA . ASN A 1 112 ? -4.822 5.114 -2.163 1.00 75.00 112 ASN A CA 1
ATOM 850 C C . ASN A 1 112 ? -4.962 3.978 -3.193 1.00 75.00 112 ASN A C 1
ATOM 852 O O . ASN A 1 112 ? -4.538 2.856 -2.913 1.00 75.00 112 ASN A O 1
ATOM 856 N N . SER A 1 113 ? -5.555 4.238 -4.362 1.00 81.56 113 SER A N 1
ATOM 857 C CA . SER A 1 113 ? -5.834 3.222 -5.379 1.00 81.56 113 SER A CA 1
ATOM 858 C C . SER A 1 113 ? -5.147 3.460 -6.727 1.00 81.56 113 SER A C 1
ATOM 860 O O . SER A 1 113 ? -5.202 2.580 -7.587 1.00 81.56 113 SER A O 1
ATOM 862 N N . ALA A 1 114 ? -4.478 4.601 -6.919 1.00 87.00 114 ALA A N 1
ATOM 863 C CA . ALA A 1 114 ? -3.881 4.974 -8.198 1.00 87.00 114 ALA A CA 1
ATOM 864 C C . ALA A 1 114 ? -2.588 5.784 -8.045 1.00 87.00 114 ALA A C 1
ATOM 866 O O . ALA A 1 114 ? -2.464 6.646 -7.170 1.00 87.00 114 ALA A O 1
ATOM 867 N N . GLY A 1 115 ? -1.655 5.570 -8.968 1.00 90.50 115 GLY A N 1
ATOM 868 C CA . GLY A 1 115 ? -0.419 6.334 -9.090 1.00 90.50 115 GLY A CA 1
ATOM 869 C C . GLY A 1 115 ? 0.075 6.376 -10.529 1.00 90.50 115 GLY A C 1
ATOM 870 O O . GLY A 1 115 ? -0.258 5.516 -11.342 1.00 90.50 115 GLY A O 1
ATOM 871 N N . THR A 1 116 ? 0.872 7.388 -10.842 1.00 93.62 116 THR A N 1
ATOM 872 C CA . THR A 1 116 ? 1.498 7.550 -12.158 1.00 93.62 116 THR A CA 1
ATOM 873 C C . THR A 1 116 ? 2.930 8.016 -11.988 1.00 93.62 116 THR A C 1
ATOM 875 O O . THR A 1 116 ? 3.267 8.681 -11.007 1.00 93.62 116 THR A O 1
ATOM 878 N N . GLY A 1 117 ? 3.775 7.681 -12.945 1.00 93.25 117 GLY A N 1
ATOM 879 C CA . GLY A 1 117 ? 5.199 7.909 -12.863 1.00 93.25 117 GLY A CA 1
ATOM 880 C C . GLY A 1 117 ? 5.899 7.705 -14.191 1.00 93.25 117 GLY A C 1
ATOM 881 O O . GLY A 1 117 ? 5.272 7.571 -15.238 1.00 93.25 117 GLY A O 1
ATOM 882 N N . THR A 1 118 ? 7.221 7.674 -14.119 1.00 94.25 118 THR A N 1
ATOM 883 C CA . THR A 1 118 ? 8.100 7.414 -15.259 1.00 94.25 118 THR A CA 1
ATOM 884 C C . THR A 1 118 ? 9.227 6.486 -14.835 1.00 94.25 118 THR A C 1
ATOM 886 O O . THR A 1 118 ? 9.637 6.482 -13.671 1.00 94.25 118 THR A O 1
ATOM 889 N N . GLY A 1 119 ? 9.727 5.701 -15.779 1.00 93.06 119 GLY A N 1
ATOM 890 C CA . GLY A 1 119 ? 10.951 4.932 -15.641 1.00 93.06 119 GLY A CA 1
ATOM 891 C C . GLY A 1 119 ? 11.998 5.389 -16.641 1.00 93.06 119 GLY A C 1
ATOM 892 O O . GLY A 1 119 ? 11.674 5.712 -17.782 1.00 93.06 119 GLY A O 1
ATOM 893 N N . LEU A 1 120 ? 13.252 5.409 -16.206 1.00 93.38 120 LEU A N 1
ATOM 894 C CA . LEU A 1 120 ? 14.423 5.642 -17.042 1.00 93.38 120 LEU A CA 1
ATOM 895 C C . LEU A 1 120 ? 15.341 4.437 -16.925 1.00 93.38 120 LEU A C 1
ATOM 897 O O . LEU A 1 120 ? 15.716 4.069 -15.813 1.00 93.38 120 LEU A O 1
ATOM 901 N N . TRP A 1 121 ? 15.736 3.855 -18.048 1.00 91.12 121 TRP A N 1
ATOM 902 C CA . TRP A 1 121 ? 16.651 2.723 -18.068 1.00 91.12 121 TRP A CA 1
ATOM 903 C C . TRP A 1 121 ? 17.929 3.058 -18.830 1.00 91.12 121 TRP A C 1
ATOM 905 O O . TRP A 1 121 ? 17.920 3.793 -19.820 1.00 91.12 121 TRP A O 1
ATOM 915 N N . THR A 1 122 ? 19.036 2.493 -18.358 1.00 91.19 122 THR A N 1
ATOM 916 C CA . THR A 1 122 ? 20.346 2.537 -19.011 1.00 91.19 122 THR A CA 1
ATOM 917 C C . THR A 1 122 ? 20.907 1.126 -19.051 1.00 91.19 122 THR A C 1
ATOM 919 O O . THR A 1 122 ? 21.220 0.577 -17.998 1.00 91.19 122 THR A O 1
ATOM 922 N N . MET A 1 123 ? 21.062 0.572 -20.253 1.00 89.44 123 MET A N 1
ATOM 923 C CA . MET A 1 123 ? 21.567 -0.778 -20.507 1.00 89.44 123 MET A CA 1
ATOM 924 C C . MET A 1 123 ? 22.865 -0.728 -21.309 1.00 89.44 123 MET A C 1
ATOM 926 O O . MET A 1 123 ? 23.029 0.106 -22.199 1.00 89.44 123 MET A O 1
ATOM 930 N N . GLN A 1 124 ? 23.790 -1.632 -21.018 1.00 89.81 124 GLN A N 1
ATOM 931 C CA . GLN A 1 124 ? 24.992 -1.871 -21.801 1.00 89.81 124 GLN A CA 1
ATOM 932 C C . GLN A 1 124 ? 24.964 -3.299 -22.339 1.00 89.81 124 GLN A C 1
ATOM 934 O O . GLN A 1 124 ? 24.996 -4.257 -21.566 1.00 89.81 124 GLN A O 1
ATOM 939 N N . LEU A 1 125 ? 24.974 -3.428 -23.665 1.00 86.00 125 LEU A N 1
ATOM 940 C CA . LEU A 1 125 ? 25.077 -4.712 -24.351 1.00 86.00 125 LEU A CA 1
ATOM 941 C C . LEU A 1 125 ? 26.489 -5.272 -24.161 1.00 86.00 125 LEU A C 1
ATOM 943 O O . LEU A 1 125 ? 27.473 -4.635 -24.552 1.00 86.00 125 LEU A O 1
ATOM 947 N N . LEU A 1 126 ? 26.613 -6.464 -23.584 1.00 86.62 126 LEU A N 1
ATOM 948 C CA . LEU A 1 126 ? 27.912 -7.040 -23.228 1.00 86.62 126 LEU A CA 1
ATOM 949 C C . LEU A 1 126 ? 28.734 -7.453 -24.456 1.00 86.62 126 LEU A C 1
ATOM 951 O O . LEU A 1 126 ? 29.957 -7.311 -24.447 1.00 86.62 126 LEU A O 1
ATOM 955 N N . GLU A 1 127 ? 28.085 -7.918 -25.525 1.00 87.50 127 GLU A N 1
ATOM 956 C CA . GLU A 1 127 ? 28.779 -8.368 -26.740 1.00 87.50 127 GLU A CA 1
ATOM 957 C C . GLU A 1 127 ? 29.339 -7.213 -27.581 1.00 87.50 127 GLU A C 1
ATOM 959 O O . GLU A 1 127 ? 30.436 -7.313 -28.133 1.00 87.50 127 GLU A O 1
ATOM 964 N N . SER A 1 128 ? 28.592 -6.112 -27.694 1.00 85.12 128 SER A N 1
ATOM 965 C CA . SER A 1 128 ? 28.942 -4.978 -28.561 1.00 85.12 128 SER A CA 1
ATOM 966 C C . SER A 1 128 ? 29.534 -3.787 -27.801 1.00 85.12 128 SER A C 1
ATOM 968 O O . SER A 1 128 ? 30.150 -2.914 -28.414 1.00 85.12 128 SER A O 1
ATOM 970 N N . GLY A 1 129 ? 29.351 -3.730 -26.479 1.00 85.25 129 GLY A N 1
ATOM 971 C CA . GLY A 1 129 ? 29.720 -2.592 -25.637 1.00 85.25 129 GLY A CA 1
ATOM 972 C C . GLY A 1 129 ? 28.851 -1.348 -25.848 1.00 85.25 129 GLY A C 1
ATOM 973 O O . GLY A 1 129 ? 29.172 -0.292 -25.303 1.00 85.25 129 GLY A O 1
ATOM 974 N N . VAL A 1 130 ? 27.782 -1.441 -26.644 1.00 88.00 130 VAL A N 1
ATOM 975 C CA . VAL A 1 130 ? 26.866 -0.326 -26.913 1.00 88.00 130 VAL A CA 1
ATOM 976 C C . VAL A 1 130 ? 26.052 -0.016 -25.662 1.00 88.00 130 VAL A C 1
ATOM 978 O O . VAL A 1 130 ? 25.521 -0.921 -25.023 1.00 88.00 130 VAL A O 1
ATOM 981 N N . GLN A 1 131 ? 25.936 1.272 -25.341 1.00 89.62 131 GLN A N 1
ATOM 982 C CA . GLN A 1 131 ? 25.078 1.759 -24.268 1.00 89.62 131 GLN A CA 1
ATOM 983 C C . GLN A 1 131 ? 23.768 2.293 -24.851 1.00 89.62 131 GLN A C 1
ATOM 985 O O . GLN A 1 131 ? 23.772 3.242 -25.637 1.00 89.62 131 GLN A O 1
ATOM 990 N N . CYS A 1 132 ? 22.660 1.702 -24.425 1.00 88.75 132 CYS A N 1
ATOM 991 C CA . CYS A 1 132 ? 21.308 2.106 -24.759 1.00 88.75 132 CYS A CA 1
ATOM 992 C C . CYS A 1 132 ? 20.648 2.776 -23.558 1.00 88.75 132 CYS A C 1
ATOM 994 O O . CYS A 1 132 ? 20.829 2.363 -22.415 1.00 88.75 132 CYS A O 1
ATOM 996 N N . ASN A 1 133 ? 19.878 3.826 -23.820 1.00 91.38 133 ASN A N 1
ATOM 997 C CA . ASN A 1 133 ? 19.082 4.495 -22.801 1.00 91.38 133 ASN A CA 1
ATOM 998 C C . ASN A 1 133 ? 17.656 4.654 -23.309 1.00 91.38 133 ASN A C 1
ATOM 1000 O O . ASN A 1 133 ? 17.451 4.855 -24.505 1.00 91.38 133 ASN A O 1
ATOM 1004 N N . GLY A 1 134 ? 16.684 4.645 -22.416 1.00 92.12 134 GLY A N 1
ATOM 1005 C CA . GLY A 1 134 ? 15.303 4.910 -22.784 1.00 92.12 134 GLY A CA 1
ATOM 1006 C C . GLY A 1 134 ? 14.435 5.158 -21.572 1.00 92.12 134 GLY A C 1
ATOM 1007 O O . GLY A 1 134 ? 14.929 5.343 -20.454 1.00 92.12 134 GLY A O 1
ATOM 1008 N N . GLY A 1 135 ? 13.133 5.178 -21.811 1.00 93.38 135 GLY A N 1
ATOM 1009 C CA . GLY A 1 135 ? 12.177 5.363 -20.743 1.00 93.38 135 GLY A CA 1
ATOM 1010 C C . GLY A 1 135 ? 10.768 4.948 -21.112 1.00 93.38 135 GLY A C 1
ATOM 1011 O O . GLY A 1 135 ? 10.445 4.668 -22.268 1.00 93.38 135 GLY A O 1
ATOM 1012 N N . PHE A 1 136 ? 9.949 4.915 -20.073 1.00 94.25 136 PHE A N 1
ATOM 1013 C CA . PHE A 1 136 ? 8.551 4.536 -20.142 1.00 94.25 136 PHE A CA 1
ATOM 1014 C C . PHE A 1 136 ? 7.710 5.387 -19.202 1.00 94.25 136 PHE A C 1
ATOM 1016 O O . PHE A 1 136 ? 8.179 5.842 -18.154 1.00 94.25 136 PHE A O 1
ATOM 1023 N N . ASP A 1 137 ? 6.441 5.548 -19.554 1.00 95.69 137 ASP A N 1
ATOM 1024 C CA . ASP A 1 137 ? 5.429 5.982 -18.601 1.00 95.69 137 ASP A CA 1
ATOM 1025 C C . ASP A 1 137 ? 5.041 4.785 -17.728 1.00 95.69 137 ASP A C 1
ATOM 1027 O O . ASP A 1 137 ? 4.908 3.663 -18.216 1.00 95.69 137 ASP A O 1
ATOM 1031 N N . PHE A 1 138 ? 4.874 5.010 -16.429 1.00 94.50 138 PHE A N 1
ATOM 1032 C CA . PHE A 1 138 ? 4.567 3.968 -15.454 1.00 94.50 138 PHE A CA 1
ATOM 1033 C C . PHE A 1 138 ? 3.238 4.274 -14.778 1.00 94.50 138 PHE A C 1
ATOM 1035 O O . PHE A 1 138 ? 3.062 5.341 -14.190 1.00 94.50 138 PHE A O 1
ATOM 1042 N N . THR A 1 139 ? 2.291 3.347 -14.840 1.00 95.06 139 THR A N 1
ATOM 1043 C CA . THR A 1 139 ? 0.983 3.497 -14.192 1.00 95.06 139 THR A CA 1
ATOM 1044 C C . THR A 1 139 ? 0.811 2.422 -13.138 1.00 95.06 139 THR A C 1
ATOM 1046 O O . THR A 1 139 ? 1.054 1.255 -13.415 1.00 95.06 139 THR A O 1
ATOM 1049 N N . LEU A 1 140 ? 0.354 2.812 -11.947 1.00 92.44 140 LEU A N 1
ATOM 1050 C CA . LEU A 1 140 ? 0.004 1.917 -10.850 1.00 92.44 140 LEU A CA 1
ATOM 1051 C C . LEU A 1 140 ? -1.495 1.967 -10.581 1.00 92.44 140 LEU A C 1
ATOM 1053 O O . LEU A 1 140 ? -2.072 3.038 -10.384 1.00 92.44 140 LEU A O 1
ATOM 1057 N N . THR A 1 141 ? -2.107 0.793 -10.486 1.00 91.19 141 THR A N 1
ATOM 1058 C CA . THR A 1 141 ? -3.480 0.619 -9.994 1.00 91.19 141 THR A CA 1
ATOM 1059 C C . THR A 1 141 ? -3.470 -0.421 -8.884 1.00 91.19 141 THR A C 1
ATOM 1061 O O . THR A 1 141 ? -2.852 -1.470 -9.031 1.00 91.19 141 THR A O 1
ATOM 1064 N N . ARG A 1 142 ? -4.096 -0.132 -7.744 1.00 85.94 142 ARG A N 1
ATOM 1065 C CA . ARG A 1 142 ? -4.093 -1.039 -6.584 1.00 85.94 142 ARG A CA 1
ATOM 1066 C C . ARG A 1 142 ? -4.793 -2.348 -6.957 1.00 85.94 142 ARG A C 1
ATOM 1068 O O . ARG A 1 142 ? -5.922 -2.322 -7.445 1.00 85.94 142 ARG A O 1
ATOM 1075 N N . ILE A 1 143 ? -4.130 -3.481 -6.720 1.00 73.75 143 ILE A N 1
ATOM 1076 C CA . ILE A 1 143 ? -4.736 -4.814 -6.798 1.00 73.75 143 ILE A CA 1
ATOM 1077 C C . ILE A 1 143 ? -5.042 -5.263 -5.375 1.00 73.75 143 ILE A C 1
ATOM 1079 O O . ILE A 1 143 ? -4.226 -5.145 -4.466 1.00 73.75 143 ILE A O 1
ATOM 1083 N N . GLY A 1 144 ? -6.211 -5.857 -5.191 1.00 62.34 144 GLY A N 1
ATOM 1084 C CA . GLY A 1 144 ? -6.666 -6.289 -3.881 1.00 62.34 144 GLY A CA 1
ATOM 1085 C C . GLY A 1 144 ? -7.549 -5.229 -3.242 1.00 62.34 144 GLY A C 1
ATOM 1086 O O . GLY A 1 144 ? -7.937 -4.261 -3.899 1.00 62.34 144 GLY A O 1
ATOM 1087 N N . PRO A 1 145 ? -7.955 -5.436 -1.987 1.00 58.66 145 PRO A N 1
ATOM 1088 C CA . PRO A 1 145 ? -8.937 -4.559 -1.396 1.00 58.66 145 PRO A CA 1
ATOM 1089 C C . PRO A 1 145 ? -8.342 -3.169 -1.216 1.00 58.66 145 PRO A C 1
ATOM 1091 O O . PRO A 1 145 ? -7.205 -3.026 -0.767 1.00 58.66 145 PRO A O 1
ATOM 1094 N N . GLU A 1 146 ? -9.113 -2.142 -1.555 1.00 69.25 146 GLU A N 1
ATOM 1095 C CA . GLU A 1 146 ? -8.810 -0.769 -1.163 1.00 69.25 146 GLU A CA 1
ATOM 1096 C C . GLU A 1 146 ? -8.517 -0.743 0.349 1.00 69.25 146 GLU A C 1
ATOM 1098 O O . GLU A 1 146 ? -9.152 -1.459 1.118 1.00 69.25 146 GLU A O 1
ATOM 1103 N N . TYR A 1 147 ? -7.495 -0.006 0.784 1.00 76.69 147 TYR A N 1
ATOM 1104 C CA . TYR A 1 147 ? -7.180 0.123 2.207 1.00 76.69 147 TYR A CA 1
ATOM 1105 C C . TYR A 1 147 ? -7.820 1.396 2.739 1.00 76.69 147 TYR A C 1
ATOM 1107 O O . TYR A 1 147 ? -7.762 2.446 2.099 1.00 76.69 147 TYR A O 1
ATOM 1115 N N . VAL A 1 148 ? -8.388 1.314 3.935 1.00 83.56 148 VAL A N 1
ATOM 1116 C CA . VAL A 1 148 ? -9.017 2.449 4.604 1.00 83.56 148 VAL A CA 1
ATOM 1117 C C . VAL A 1 148 ? -8.426 2.632 5.997 1.00 83.56 148 VAL A C 1
ATOM 1119 O O . VAL A 1 148 ? -8.144 1.661 6.705 1.00 83.56 148 VAL A O 1
ATOM 1122 N N . SER A 1 149 ? -8.218 3.891 6.385 1.00 88.31 149 SER A N 1
ATOM 1123 C CA . SER A 1 149 ? -7.914 4.240 7.772 1.00 88.31 149 SER A CA 1
ATOM 1124 C C . SER A 1 149 ? -9.185 4.137 8.605 1.00 88.31 149 SER A C 1
ATOM 1126 O O . SER A 1 149 ? -10.203 4.739 8.267 1.00 88.31 149 SER A O 1
ATOM 1128 N N . ILE A 1 150 ? -9.131 3.372 9.688 1.00 94.38 150 ILE A N 1
ATOM 1129 C CA . ILE A 1 150 ? -10.228 3.217 10.638 1.00 94.38 150 ILE A CA 1
ATOM 1130 C C . ILE A 1 150 ? -9.778 3.708 12.004 1.00 94.38 150 ILE A C 1
ATOM 1132 O O . ILE A 1 150 ? -8.619 3.543 12.389 1.00 94.38 150 ILE A O 1
ATOM 1136 N N . SER A 1 151 ? -10.699 4.292 12.757 1.00 96.88 151 SER A N 1
ATOM 1137 C CA . SER A 1 151 ? -10.402 4.837 14.080 1.00 96.88 151 SER A CA 1
ATOM 1138 C C . SER A 1 151 ? -11.633 4.819 14.967 1.00 96.88 151 SER A C 1
ATOM 1140 O O . SER A 1 151 ? -12.757 4.696 14.476 1.00 96.88 151 SER A O 1
ATOM 1142 N N . GLY A 1 152 ? -11.438 4.929 16.278 1.00 97.75 152 GLY A N 1
ATOM 1143 C CA . GLY A 1 152 ? -12.562 4.957 17.197 1.00 97.75 152 GLY A CA 1
ATOM 1144 C C . GLY A 1 152 ? -12.232 4.633 18.641 1.00 97.75 152 GLY A C 1
ATOM 1145 O O . GLY A 1 152 ? -11.083 4.690 19.078 1.00 97.75 152 GLY A O 1
ATOM 1146 N N . ASN A 1 153 ? -13.288 4.303 19.383 1.00 98.12 153 ASN A N 1
ATOM 1147 C CA . ASN A 1 153 ? -13.213 3.955 20.797 1.00 98.12 153 ASN A CA 1
ATOM 1148 C C . ASN A 1 153 ? -13.902 2.614 21.066 1.00 98.12 153 ASN A C 1
ATOM 1150 O O . ASN A 1 153 ? -14.913 2.297 20.444 1.00 98.12 153 ASN A O 1
ATOM 1154 N N . VAL A 1 154 ? -13.405 1.868 22.044 1.00 98.44 154 VAL A N 1
ATOM 1155 C CA . VAL A 1 154 ? -13.990 0.651 22.599 1.00 98.44 154 VAL A CA 1
ATOM 1156 C C . VAL A 1 154 ? -14.357 0.928 24.045 1.00 98.44 154 VAL A C 1
ATOM 1158 O O . VAL A 1 154 ? -13.499 1.275 24.861 1.00 98.44 154 VAL A O 1
ATOM 1161 N N . ASN A 1 155 ? -15.634 0.785 24.370 1.00 97.94 155 ASN A N 1
ATOM 1162 C CA . ASN A 1 155 ? -16.130 0.961 25.725 1.00 97.94 155 ASN A CA 1
ATOM 1163 C C . ASN A 1 155 ? -17.193 -0.091 26.072 1.00 97.94 155 ASN A C 1
ATOM 1165 O O . ASN A 1 155 ? -17.772 -0.722 25.190 1.00 97.94 155 ASN A O 1
ATOM 1169 N N . SER A 1 156 ? -17.445 -0.268 27.364 1.00 97.00 156 SER A N 1
ATOM 1170 C CA . SER A 1 156 ? -18.621 -0.958 27.896 1.00 97.00 156 SER A CA 1
ATOM 1171 C C . SER A 1 156 ? -19.258 -0.043 28.925 1.00 97.00 156 SER A C 1
ATOM 1173 O O . SER A 1 156 ? -18.585 0.403 29.854 1.00 97.00 156 SER A O 1
ATOM 1175 N N . GLU A 1 157 ? -20.545 0.256 28.750 1.00 93.44 157 GLU A N 1
ATOM 1176 C CA . GLU A 1 157 ? -21.310 1.115 29.667 1.00 93.44 157 GLU A CA 1
ATOM 1177 C C . GLU A 1 157 ? -20.618 2.470 29.940 1.00 93.44 157 GLU A C 1
ATOM 1179 O O . GLU A 1 157 ? -20.635 2.995 31.051 1.00 93.44 157 GLU A O 1
ATOM 1184 N N . GLY A 1 158 ? -19.961 3.036 28.918 1.00 92.31 158 GLY A N 1
ATOM 1185 C CA . GLY A 1 158 ? -19.223 4.301 29.019 1.00 92.31 158 GLY A CA 1
ATOM 1186 C C . GLY A 1 158 ? -17.815 4.195 29.619 1.00 92.31 158 GLY A C 1
ATOM 1187 O O . GLY A 1 158 ? -17.112 5.202 29.676 1.00 92.31 158 GLY A O 1
ATOM 1188 N N . THR A 1 159 ? -17.368 3.002 30.019 1.00 96.25 159 THR A N 1
ATOM 1189 C CA . THR A 1 159 ? -16.005 2.759 30.520 1.00 96.25 159 THR A CA 1
ATOM 1190 C C . THR A 1 159 ? -15.095 2.282 29.383 1.00 96.25 159 THR A C 1
ATOM 1192 O O . THR A 1 159 ? -15.407 1.256 28.773 1.00 96.25 159 THR A O 1
ATOM 1195 N N . PRO A 1 160 ? -13.978 2.973 29.079 1.00 97.75 160 PRO A N 1
ATOM 1196 C CA . PRO A 1 160 ? -13.009 2.523 28.080 1.00 97.75 160 PRO A CA 1
ATOM 1197 C C . PRO A 1 160 ? -12.434 1.142 28.412 1.00 97.75 160 PRO A C 1
ATOM 1199 O O . PRO A 1 160 ? -12.106 0.865 29.566 1.00 97.75 160 PRO A O 1
ATOM 1202 N N . LEU A 1 161 ? -12.293 0.284 27.402 1.00 97.75 161 LEU A N 1
ATOM 1203 C CA . LEU A 1 161 ? -11.821 -1.091 27.577 1.00 97.75 161 LEU A CA 1
ATOM 1204 C C . LEU A 1 161 ? -10.419 -1.308 26.998 1.00 97.75 161 LEU A C 1
ATOM 1206 O O . LEU A 1 161 ? -10.088 -0.807 25.925 1.00 97.75 161 LEU A O 1
ATOM 1210 N N . CYS A 1 162 ? -9.628 -2.140 27.678 1.00 97.50 162 CYS A N 1
ATOM 1211 C CA . CYS A 1 162 ? -8.442 -2.777 27.106 1.00 97.50 162 CYS A CA 1
ATOM 1212 C C . CYS A 1 162 ? -8.899 -4.006 26.310 1.00 97.50 162 CYS A C 1
ATOM 1214 O O . CYS A 1 162 ? -9.231 -5.048 26.876 1.00 97.50 162 CYS A O 1
ATOM 1216 N N . ALA A 1 163 ? -8.992 -3.849 24.992 1.00 97.75 163 ALA A N 1
ATOM 1217 C CA . ALA A 1 163 ? -9.526 -4.835 24.065 1.00 97.75 163 ALA A CA 1
ATOM 1218 C C . ALA A 1 163 ? -8.553 -5.062 22.902 1.00 97.75 163 ALA A C 1
ATOM 1220 O O . ALA A 1 163 ? -7.723 -4.209 22.590 1.00 97.75 163 ALA A O 1
ATOM 1221 N N . MET A 1 164 ? -8.677 -6.209 22.240 1.00 98.06 164 MET A N 1
ATOM 1222 C CA . MET A 1 164 ? -8.069 -6.448 20.935 1.00 98.06 164 MET A CA 1
ATOM 1223 C C . MET A 1 164 ? -9.072 -6.057 19.852 1.00 98.06 164 MET A C 1
ATOM 1225 O O . MET A 1 164 ? -10.147 -6.655 19.779 1.00 98.06 164 MET A O 1
ATOM 1229 N N . VAL A 1 165 ? -8.717 -5.096 19.003 1.00 98.50 165 VAL A N 1
ATOM 1230 C CA . VAL A 1 165 ? -9.496 -4.714 17.815 1.00 98.50 165 VAL A CA 1
ATOM 1231 C C . VAL A 1 165 ? -8.854 -5.358 16.591 1.00 98.50 165 VAL A C 1
ATOM 1233 O O . VAL A 1 165 ? -7.633 -5.330 16.467 1.00 98.50 165 VAL A O 1
ATOM 1236 N N . LEU A 1 166 ? -9.659 -5.948 15.706 1.00 97.50 166 LEU A N 1
ATOM 1237 C CA . LEU A 1 166 ? -9.235 -6.679 14.508 1.00 97.50 166 LEU A CA 1
ATOM 1238 C C . LEU A 1 166 ? -10.082 -6.243 13.304 1.00 97.50 166 LEU A C 1
ATOM 1240 O O . LEU A 1 166 ? -11.308 -6.291 13.373 1.00 97.50 166 LEU A O 1
ATOM 1244 N N . ALA A 1 167 ? -9.448 -5.876 12.191 1.00 96.00 167 ALA A N 1
ATOM 1245 C CA . ALA A 1 167 ? -10.124 -5.671 10.908 1.00 96.00 167 ALA A CA 1
ATOM 1246 C C . ALA A 1 167 ? -9.175 -5.949 9.736 1.00 96.00 167 ALA A C 1
ATOM 1248 O O . ALA A 1 167 ? -7.979 -5.665 9.822 1.00 96.00 167 ALA A O 1
ATOM 1249 N N . GLY A 1 168 ? -9.691 -6.553 8.661 1.00 86.56 168 GLY A N 1
ATOM 1250 C CA . GLY A 1 168 ? -8.902 -6.861 7.460 1.00 86.56 168 GLY A CA 1
ATOM 1251 C C . GLY A 1 168 ? -7.613 -7.651 7.752 1.00 86.56 168 GLY A C 1
ATOM 1252 O O . GLY A 1 168 ? -6.562 -7.379 7.181 1.00 86.56 168 GLY A O 1
ATOM 1253 N N . GLY A 1 169 ? -7.645 -8.562 8.732 1.00 85.75 169 GLY A N 1
ATOM 1254 C CA . GLY A 1 169 ? -6.476 -9.341 9.167 1.00 85.75 169 GLY A CA 1
ATOM 1255 C C . GLY A 1 169 ? -5.443 -8.590 10.024 1.00 85.75 169 GLY A C 1
ATOM 1256 O O . GLY A 1 169 ? -4.488 -9.213 10.489 1.00 85.75 169 GLY A O 1
ATOM 1257 N N . ARG A 1 170 ? -5.621 -7.290 10.293 1.00 88.75 170 ARG A N 1
ATOM 1258 C CA . ARG A 1 170 ? -4.744 -6.494 11.174 1.00 88.75 170 ARG A CA 1
ATOM 1259 C C . ARG A 1 170 ? -5.374 -6.287 12.543 1.00 88.75 170 ARG A C 1
ATOM 1261 O O . ARG A 1 170 ? -6.590 -6.151 12.640 1.00 88.75 170 ARG A O 1
ATOM 1268 N N . HIS A 1 171 ? -4.552 -6.232 13.589 1.00 95.38 171 HIS A N 1
ATOM 1269 C CA . HIS A 1 171 ? -5.026 -6.055 14.958 1.00 95.38 171 HIS A CA 1
ATOM 1270 C C . HIS A 1 171 ? -4.184 -5.065 15.763 1.00 95.38 171 HIS A C 1
ATOM 1272 O O . HIS A 1 171 ? -3.009 -4.850 15.468 1.00 95.38 171 HIS A O 1
ATOM 1278 N N . MET A 1 172 ? -4.782 -4.517 16.819 1.00 95.31 172 MET A N 1
ATOM 1279 C CA . MET A 1 172 ? -4.094 -3.742 17.852 1.00 95.31 172 MET A CA 1
ATOM 1280 C C . MET A 1 172 ? -4.767 -3.920 19.217 1.00 95.31 172 MET A C 1
ATOM 1282 O O . MET A 1 172 ? -5.923 -4.340 19.297 1.00 95.31 172 MET A O 1
ATOM 1286 N N . PHE A 1 173 ? -4.051 -3.570 20.285 1.00 96.56 173 PHE A N 1
ATOM 1287 C CA . PHE A 1 173 ? -4.580 -3.550 21.649 1.00 96.56 173 PHE A CA 1
ATOM 1288 C C . PHE A 1 173 ? -4.858 -2.115 22.103 1.00 96.56 173 PHE A C 1
ATOM 1290 O O . PHE A 1 173 ? -4.001 -1.244 21.970 1.00 96.56 173 PHE A O 1
ATOM 1297 N N . THR A 1 174 ? -6.031 -1.879 22.685 1.00 97.00 174 THR A N 1
ATOM 1298 C CA . THR A 1 174 ? -6.485 -0.561 23.158 1.00 97.00 174 THR A CA 1
ATOM 1299 C C . THR A 1 174 ? -6.155 -0.352 24.639 1.00 97.00 174 THR A C 1
ATOM 1301 O O . THR A 1 174 ? -7.037 -0.066 25.448 1.00 97.00 174 THR A O 1
ATOM 1304 N N . CYS A 1 175 ? -4.899 -0.563 25.036 1.00 94.69 175 CYS A N 1
ATOM 1305 C CA . CYS A 1 175 ? -4.470 -0.603 26.441 1.00 94.69 175 CYS A CA 1
ATOM 1306 C C . CYS A 1 175 ? -3.389 0.455 26.737 1.00 94.69 175 CYS A C 1
ATOM 1308 O O . CYS A 1 175 ? -2.664 0.872 25.837 1.00 94.69 175 CYS A O 1
ATOM 1310 N N . GLY A 1 176 ? -3.238 0.856 28.004 1.00 92.44 176 GLY A N 1
ATOM 1311 C CA . GLY A 1 176 ? -2.213 1.819 28.434 1.00 92.44 176 GLY A CA 1
ATOM 1312 C C . GLY A 1 176 ? -2.666 3.275 28.299 1.00 92.44 176 GLY A C 1
ATOM 1313 O O . GLY A 1 176 ? -3.811 3.595 28.623 1.00 92.44 176 GLY A O 1
ATOM 1314 N N . ASP A 1 177 ? -1.782 4.154 27.824 1.00 89.00 177 ASP A N 1
ATOM 1315 C CA . ASP A 1 177 ? -2.024 5.607 27.775 1.00 89.00 177 ASP A CA 1
ATOM 1316 C C . ASP A 1 177 ? -3.212 5.999 26.877 1.00 89.00 177 ASP A C 1
ATOM 1318 O O . ASP A 1 177 ? -3.881 6.996 27.136 1.00 89.00 177 ASP A O 1
ATOM 1322 N N . ASN A 1 178 ? -3.538 5.164 25.885 1.00 87.06 178 ASN A N 1
ATOM 1323 C CA . ASN A 1 178 ? -4.668 5.340 24.969 1.00 87.06 178 ASN A CA 1
ATOM 1324 C C . ASN A 1 178 ? -5.761 4.282 25.209 1.00 87.06 178 ASN A C 1
ATOM 1326 O O . ASN A 1 178 ? -6.309 3.715 24.263 1.00 87.06 178 ASN A O 1
ATOM 1330 N N . THR A 1 179 ? -6.050 3.951 26.476 1.00 96.38 179 THR A N 1
ATOM 1331 C CA . THR A 1 179 ? -7.029 2.898 26.801 1.00 96.38 179 THR A CA 1
ATOM 1332 C C . THR A 1 179 ? -8.378 3.155 26.121 1.00 96.38 179 THR A C 1
ATOM 1334 O O . THR A 1 179 ? -8.954 4.236 26.231 1.00 96.38 179 THR A O 1
ATOM 1337 N N . GLY A 1 180 ? -8.885 2.139 25.424 1.00 96.81 180 GLY A N 1
ATOM 1338 C CA . GLY A 1 180 ? -10.115 2.196 24.638 1.00 96.81 180 GLY A CA 1
ATOM 1339 C C . GLY A 1 180 ? -9.960 2.778 23.235 1.00 96.81 180 GLY A C 1
ATOM 1340 O O . GLY A 1 180 ? -10.847 2.559 22.428 1.00 96.81 180 GLY A O 1
ATOM 1341 N N . GLN A 1 181 ? -8.872 3.457 22.882 1.00 97.81 181 GLN A N 1
ATOM 1342 C CA . GLN A 1 181 ? -8.731 4.062 21.552 1.00 97.81 181 GLN A CA 1
ATOM 1343 C C . GLN A 1 181 ? -8.076 3.103 20.560 1.00 97.81 181 GLN A C 1
ATOM 1345 O O . GLN A 1 181 ? -7.126 2.396 20.904 1.00 97.81 181 GLN A O 1
ATOM 1350 N N . TYR A 1 182 ? -8.560 3.105 19.318 1.00 97.19 182 TYR A N 1
ATOM 1351 C CA . TYR A 1 182 ? -7.934 2.393 18.207 1.00 97.19 182 TYR A CA 1
ATOM 1352 C C . TYR A 1 182 ? -7.799 3.293 16.979 1.00 97.19 182 TYR A C 1
ATOM 1354 O O . TYR A 1 182 ? -8.661 4.131 16.710 1.00 97.19 182 TYR A O 1
ATOM 1362 N N . GLU A 1 183 ? -6.726 3.085 16.222 1.00 95.12 183 GLU A N 1
ATOM 1363 C CA . GLU A 1 183 ? -6.473 3.707 14.926 1.00 95.12 183 GLU A CA 1
ATOM 1364 C C . GLU A 1 183 ? -5.555 2.789 14.113 1.00 95.12 183 GLU A C 1
ATOM 1366 O O . GLU A 1 183 ? -4.467 2.428 14.566 1.00 95.12 183 GLU A O 1
ATOM 1371 N N . MET A 1 184 ? -6.003 2.358 12.933 1.00 90.31 184 MET A N 1
ATOM 1372 C CA . MET A 1 184 ? -5.214 1.498 12.048 1.00 90.31 184 MET A CA 1
ATOM 1373 C C . MET A 1 184 ? -5.684 1.581 10.597 1.00 90.31 184 MET A C 1
ATOM 1375 O O . MET A 1 184 ? -6.850 1.830 10.320 1.00 90.31 184 MET A O 1
ATOM 1379 N N . VAL A 1 185 ? -4.777 1.304 9.662 1.00 85.62 185 VAL A N 1
ATOM 1380 C CA . VAL A 1 185 ? -5.096 1.173 8.234 1.00 85.62 185 VAL A CA 1
ATOM 1381 C C . VAL A 1 185 ? -5.288 -0.301 7.901 1.00 85.62 185 VAL A C 1
ATOM 1383 O O . VAL A 1 185 ? -4.386 -1.104 8.168 1.00 85.62 185 VAL A O 1
ATOM 1386 N N . VAL A 1 186 ? -6.440 -0.662 7.333 1.00 86.62 186 VAL A N 1
ATOM 1387 C CA . VAL A 1 186 ? -6.839 -2.056 7.070 1.00 86.62 186 VAL A CA 1
ATOM 1388 C C . VAL A 1 186 ? -7.331 -2.233 5.635 1.00 86.62 186 VAL A C 1
ATOM 1390 O O . VAL A 1 186 ? -7.904 -1.294 5.082 1.00 86.62 186 VAL A O 1
ATOM 1393 N N . PRO A 1 187 ? -7.122 -3.408 5.018 1.00 84.19 187 PRO A N 1
ATOM 1394 C CA . PRO A 1 187 ? -7.747 -3.709 3.740 1.00 84.19 187 PRO A CA 1
ATOM 1395 C C . PRO A 1 187 ? -9.260 -3.847 3.922 1.00 84.19 187 PRO A C 1
ATOM 1397 O O . PRO A 1 187 ? -9.727 -4.362 4.944 1.00 84.19 187 PRO A O 1
ATOM 1400 N N . LEU A 1 188 ? -10.019 -3.418 2.918 1.00 83.62 188 LEU A N 1
ATOM 1401 C CA . LEU A 1 188 ? -11.421 -3.786 2.786 1.00 83.62 188 LEU A CA 1
ATOM 1402 C C . LEU A 1 188 ? -11.566 -5.301 2.572 1.00 83.62 188 LEU A C 1
ATOM 1404 O O . LEU A 1 188 ? -10.634 -6.031 2.241 1.00 83.62 188 LEU A O 1
ATOM 1408 N N . GLU A 1 189 ? -12.768 -5.798 2.776 1.00 84.94 189 GLU A N 1
ATOM 1409 C CA . GLU A 1 189 ? -13.165 -7.130 2.356 1.00 84.94 189 GLU A CA 1
ATOM 1410 C C . GLU A 1 189 ? -13.484 -7.121 0.851 1.00 84.94 189 GLU A C 1
ATOM 1412 O O . GLU A 1 189 ? -13.605 -6.074 0.211 1.00 84.94 189 GLU A O 1
ATOM 1417 N N . THR A 1 190 ? -13.670 -8.301 0.257 1.00 77.12 190 THR A N 1
ATOM 1418 C CA . THR A 1 190 ? -13.993 -8.437 -1.184 1.00 77.12 190 THR A CA 1
ATOM 1419 C C . THR A 1 190 ? -15.275 -7.714 -1.619 1.00 77.12 190 THR A C 1
ATOM 1421 O O . THR A 1 190 ? -15.457 -7.441 -2.802 1.00 77.12 190 THR A O 1
ATOM 1424 N N . ASN A 1 191 ? -16.162 -7.388 -0.677 1.00 76.75 191 ASN A N 1
ATOM 1425 C CA . ASN A 1 191 ? -17.389 -6.619 -0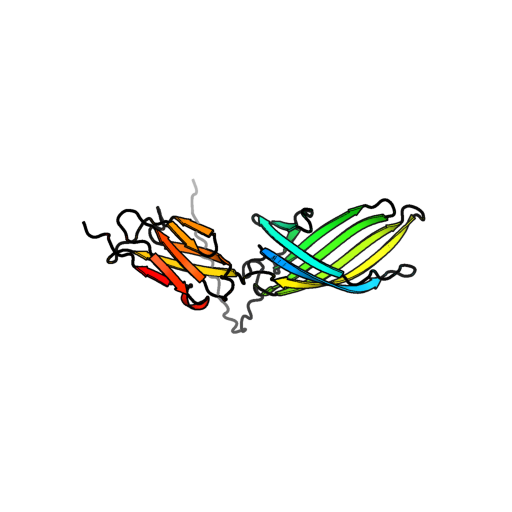.896 1.00 76.75 191 ASN A CA 1
ATOM 1426 C C . ASN A 1 191 ? -17.205 -5.094 -0.716 1.00 76.75 191 ASN A C 1
ATOM 1428 O O . ASN A 1 191 ? -18.198 -4.370 -0.757 1.00 76.75 191 ASN A O 1
ATOM 1432 N N . GLY A 1 192 ? -15.978 -4.611 -0.486 1.00 78.38 192 GLY A N 1
ATOM 1433 C CA . GLY A 1 192 ? -15.681 -3.195 -0.245 1.00 78.38 192 GLY A CA 1
ATOM 1434 C C . GLY A 1 192 ? -16.046 -2.692 1.158 1.00 78.38 192 GLY A C 1
ATOM 1435 O O . GLY A 1 192 ? -16.140 -1.484 1.365 1.00 78.38 192 GLY A O 1
ATOM 1436 N N . MET A 1 193 ? -16.283 -3.587 2.120 1.00 88.75 193 MET A N 1
ATOM 1437 C CA . MET A 1 193 ? -16.642 -3.241 3.502 1.00 88.75 193 MET A CA 1
ATOM 1438 C C . MET A 1 193 ? -15.478 -3.488 4.464 1.00 88.75 193 MET A C 1
ATOM 1440 O O . MET A 1 193 ? -14.562 -4.248 4.173 1.00 88.75 193 MET A O 1
ATOM 1444 N N . VAL A 1 194 ? -15.520 -2.869 5.639 1.00 93.25 194 VAL A N 1
ATOM 1445 C CA . VAL A 1 194 ? -14.636 -3.180 6.764 1.00 93.25 194 VAL A CA 1
ATOM 1446 C C . VAL A 1 194 ? -15.351 -4.145 7.699 1.00 93.25 194 VAL A C 1
ATOM 1448 O O . VAL A 1 194 ? -16.343 -3.774 8.331 1.00 93.25 194 VAL A O 1
ATOM 1451 N N . ARG A 1 195 ? -14.793 -5.342 7.883 1.00 95.56 195 ARG A N 1
ATOM 1452 C CA . ARG A 1 195 ? -15.214 -6.256 8.947 1.00 95.56 195 ARG A CA 1
ATOM 1453 C C . ARG A 1 195 ? -14.484 -5.942 10.251 1.00 95.56 195 ARG A C 1
ATOM 1455 O O . ARG A 1 195 ? -13.383 -6.438 10.496 1.00 95.56 195 ARG A O 1
ATOM 1462 N N . LEU A 1 196 ? -15.106 -5.128 11.099 1.00 98.06 196 LEU A N 1
ATOM 1463 C CA . LEU A 1 196 ? -14.572 -4.705 12.391 1.00 98.06 196 LEU A CA 1
ATOM 1464 C C . LEU A 1 196 ? -14.961 -5.684 13.500 1.00 98.06 196 LEU A C 1
ATOM 1466 O O . LEU A 1 196 ? -16.137 -5.988 13.703 1.00 98.06 196 LEU A O 1
ATOM 1470 N N . GLN A 1 197 ? -13.967 -6.159 14.241 1.00 98.50 197 GLN A N 1
ATOM 1471 C CA . GLN A 1 197 ? -14.127 -7.109 15.335 1.00 98.50 197 GLN A CA 1
ATOM 1472 C C . GLN A 1 197 ? -13.434 -6.586 16.591 1.00 98.50 197 GLN A C 1
ATOM 1474 O O . GLN A 1 197 ? -12.386 -5.947 16.500 1.00 98.50 197 GLN A O 1
ATOM 1479 N N . ALA A 1 198 ? -13.996 -6.872 17.764 1.00 98.25 198 ALA A N 1
ATOM 1480 C CA . ALA A 1 198 ? -13.337 -6.582 19.032 1.00 98.25 198 ALA A CA 1
ATOM 1481 C C . ALA A 1 198 ? -13.571 -7.683 20.065 1.00 98.25 198 ALA A C 1
ATOM 1483 O O . ALA A 1 198 ? -14.667 -8.242 20.176 1.00 98.25 198 ALA A O 1
ATOM 1484 N N . TYR A 1 199 ? -12.525 -7.957 20.840 1.00 97.94 199 TYR A N 1
ATOM 1485 C CA . TYR A 1 199 ? -12.499 -8.984 21.873 1.00 97.94 199 TYR A CA 1
ATOM 1486 C C . TYR A 1 199 ? -11.927 -8.403 23.161 1.00 97.94 199 TYR A C 1
ATOM 1488 O O . TYR A 1 199 ? -10.868 -7.778 23.160 1.00 97.94 199 TYR A O 1
ATOM 1496 N N . CYS A 1 200 ? -12.623 -8.630 24.266 1.00 97.25 200 CYS A N 1
ATOM 1497 C CA . CYS A 1 200 ? -12.211 -8.218 25.598 1.00 97.25 200 CYS A CA 1
ATOM 1498 C C . CYS A 1 200 ? -12.693 -9.282 26.585 1.00 97.25 200 CYS A C 1
ATOM 1500 O O . CYS A 1 200 ? -13.771 -9.855 26.409 1.00 97.25 200 CYS A O 1
ATOM 1502 N N . GLU A 1 201 ? -11.885 -9.584 27.596 1.00 94.56 201 GLU A N 1
ATOM 1503 C CA . GLU A 1 201 ? -12.263 -10.546 28.626 1.00 94.56 201 GLU A CA 1
ATOM 1504 C C . GLU A 1 201 ? -13.523 -10.075 29.369 1.00 94.56 201 GLU A C 1
ATOM 1506 O O . GLU A 1 201 ? -13.688 -8.892 29.666 1.00 94.56 201 GLU A O 1
ATOM 1511 N N . GLY A 1 202 ? -14.442 -11.003 29.646 1.00 94.12 202 GLY A N 1
ATOM 1512 C CA . GLY A 1 202 ? -15.712 -10.689 30.307 1.00 94.12 202 GLY A CA 1
ATOM 1513 C C . GLY A 1 202 ? -16.733 -9.960 29.425 1.00 94.12 202 GLY A C 1
ATOM 1514 O O . GLY A 1 202 ? -17.783 -9.567 29.931 1.00 94.12 202 GLY A O 1
ATOM 1515 N N . GLN A 1 203 ? -16.462 -9.796 28.126 1.00 96.81 203 GLN A N 1
ATOM 1516 C CA . GLN A 1 203 ? -17.365 -9.171 27.157 1.00 96.81 203 GLN A CA 1
ATOM 1517 C C . GLN A 1 203 ? -17.769 -10.155 26.050 1.00 96.81 203 GLN A C 1
ATOM 1519 O O . GLN A 1 203 ? -16.994 -11.028 25.652 1.00 96.81 203 GLN A O 1
ATOM 1524 N N . VAL A 1 204 ? -18.973 -9.982 25.503 1.00 97.00 204 VAL A N 1
ATOM 1525 C CA . VAL A 1 204 ? -19.420 -10.687 24.295 1.00 97.00 204 VAL A CA 1
ATOM 1526 C C . VAL A 1 204 ? -18.601 -10.187 23.095 1.00 97.00 204 VAL A C 1
ATOM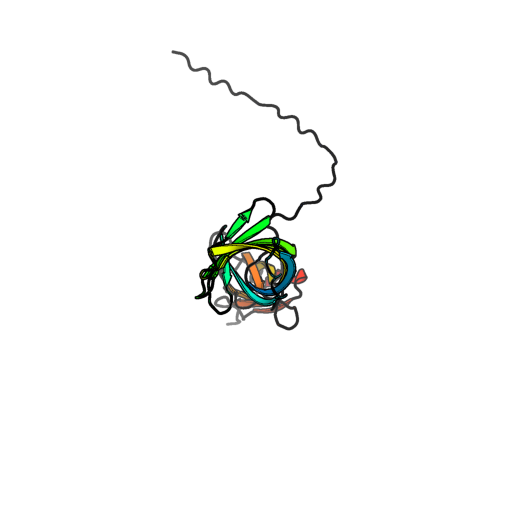 1528 O O . VAL A 1 204 ? -18.455 -8.970 22.941 1.00 97.00 204 VAL A O 1
ATOM 1531 N N . PRO A 1 205 ? -18.084 -11.076 22.219 1.00 97.19 205 PRO A N 1
ATOM 1532 C CA . PRO A 1 205 ? -17.382 -10.661 21.009 1.00 97.19 205 PRO A CA 1
ATOM 1533 C C . PRO A 1 205 ? -18.216 -9.708 20.154 1.00 97.19 205 PRO A C 1
ATOM 1535 O O . PRO A 1 205 ? -19.379 -9.980 19.851 1.00 97.19 205 PRO A O 1
ATOM 1538 N N . PHE A 1 206 ? -17.601 -8.609 19.729 1.00 98.12 206 PHE A N 1
ATOM 1539 C CA . PHE A 1 206 ? -18.218 -7.658 18.815 1.00 98.12 206 PHE A CA 1
ATOM 1540 C C . PHE A 1 206 ? -17.780 -7.961 17.382 1.00 98.12 206 PHE A C 1
ATOM 1542 O O . PHE A 1 206 ? -16.592 -8.155 17.131 1.00 98.12 206 PHE A O 1
ATOM 1549 N N . VAL A 1 207 ? -18.728 -7.964 16.442 1.00 97.62 207 VAL A N 1
ATOM 1550 C CA . VAL A 1 207 ? -18.471 -8.085 14.999 1.00 97.62 207 VAL A CA 1
ATOM 1551 C C . VAL A 1 207 ? -19.441 -7.173 14.255 1.00 97.62 207 VAL A C 1
ATOM 1553 O O . VAL A 1 207 ? -20.647 -7.229 14.506 1.00 97.62 207 VAL A O 1
ATOM 1556 N N . ARG A 1 208 ? -18.941 -6.357 13.323 1.00 97.62 208 ARG A N 1
ATOM 1557 C CA . ARG A 1 208 ? -19.772 -5.515 12.460 1.00 97.62 208 ARG A CA 1
ATOM 1558 C C . ARG A 1 208 ? -19.121 -5.265 11.103 1.00 97.62 208 ARG A C 1
ATOM 1560 O O . ARG A 1 208 ? -17.918 -5.061 11.024 1.00 97.62 208 ARG A O 1
ATOM 1567 N N . GLU A 1 209 ? -19.949 -5.227 10.065 1.00 96.75 209 GLU A N 1
ATOM 1568 C CA . GLU A 1 209 ? -19.578 -4.726 8.740 1.00 96.75 209 GLU A CA 1
ATOM 1569 C C . GLU A 1 209 ? -19.868 -3.224 8.673 1.00 96.75 209 GLU A C 1
ATOM 1571 O O . GLU A 1 209 ? -20.971 -2.791 9.028 1.00 96.75 209 GLU A O 1
ATOM 1576 N N . LEU A 1 210 ? -18.889 -2.437 8.238 1.00 95.94 210 LEU A N 1
ATOM 1577 C CA . LEU A 1 210 ? -18.976 -0.982 8.114 1.00 95.94 210 LEU A CA 1
ATOM 1578 C C . LEU A 1 210 ? -18.555 -0.554 6.714 1.00 95.94 210 LEU A C 1
ATOM 1580 O O . LEU A 1 210 ? -17.640 -1.133 6.130 1.00 95.94 210 LEU A O 1
ATOM 1584 N N . THR A 1 211 ? -19.190 0.482 6.180 1.00 91.69 211 THR A N 1
ATOM 1585 C CA . THR A 1 211 ? -18.627 1.172 5.015 1.00 91.69 211 THR A CA 1
ATOM 1586 C C . THR A 1 211 ? -17.308 1.857 5.406 1.00 91.69 211 THR A C 1
ATOM 1588 O O . THR A 1 211 ? -17.114 2.184 6.583 1.00 91.69 211 THR A O 1
ATOM 1591 N N . PRO A 1 212 ? -16.411 2.140 4.442 1.00 87.25 212 PRO A N 1
ATOM 1592 C CA . PRO A 1 212 ? -15.175 2.881 4.703 1.00 87.25 212 PRO A CA 1
ATOM 1593 C C . PRO A 1 212 ? -15.411 4.184 5.487 1.00 87.25 212 PRO A C 1
ATOM 1595 O O . PRO A 1 212 ? -14.689 4.485 6.432 1.00 87.25 212 PRO A O 1
ATOM 1598 N N . ALA A 1 213 ? -16.468 4.926 5.140 1.00 83.62 213 ALA A N 1
ATOM 1599 C CA . ALA A 1 213 ? -16.817 6.184 5.795 1.00 83.62 213 ALA A CA 1
ATOM 1600 C C . ALA A 1 213 ? -17.326 5.993 7.234 1.00 83.62 213 ALA A C 1
ATOM 1602 O O . ALA A 1 213 ? -16.994 6.788 8.109 1.00 83.62 213 ALA A O 1
ATOM 1603 N N . GLU A 1 214 ? -18.115 4.947 7.497 1.00 94.62 214 GLU A N 1
ATOM 1604 C CA . GLU A 1 214 ? -18.612 4.650 8.848 1.00 94.62 214 GLU A CA 1
ATOM 1605 C C . GLU A 1 214 ? -17.507 4.178 9.792 1.00 94.62 214 GLU A C 1
ATOM 1607 O O . GLU A 1 214 ? -17.639 4.346 11.000 1.00 94.62 214 GLU A O 1
ATOM 1612 N N . ALA A 1 215 ? -16.445 3.567 9.261 1.00 94.69 215 ALA A N 1
ATOM 1613 C CA . ALA A 1 215 ? -15.357 3.009 10.056 1.00 94.69 215 ALA A CA 1
ATOM 1614 C C . ALA A 1 215 ? -14.428 4.075 10.673 1.00 94.69 215 ALA A C 1
ATOM 1616 O O . ALA A 1 215 ? -13.660 3.764 11.588 1.00 94.69 215 ALA A O 1
ATOM 1617 N N . VAL A 1 216 ? -14.515 5.328 10.218 1.00 92.12 216 VAL A N 1
ATOM 1618 C CA . VAL A 1 216 ? -13.778 6.466 10.782 1.00 92.12 216 VAL A CA 1
ATOM 1619 C C . VAL A 1 216 ? -14.527 7.013 12.000 1.00 92.12 216 VAL A C 1
ATOM 1621 O O . VAL A 1 216 ? -15.653 7.494 11.894 1.00 92.12 216 VAL A O 1
ATOM 1624 N N . GLY A 1 217 ? -13.898 6.961 13.175 1.00 91.94 217 GLY A N 1
ATOM 1625 C CA . GLY A 1 217 ? -14.493 7.406 14.440 1.00 91.94 217 GLY A CA 1
ATOM 1626 C C . GLY A 1 217 ? -15.590 6.488 15.001 1.00 91.94 217 GLY A C 1
ATOM 1627 O O . GLY A 1 217 ? -16.342 6.909 15.887 1.00 91.94 217 GLY A O 1
ATOM 1628 N N . TYR A 1 218 ? -15.708 5.248 14.518 1.00 97.94 218 TYR A N 1
ATOM 1629 C CA . TYR A 1 218 ? -16.744 4.320 14.971 1.00 97.94 218 TYR A CA 1
ATOM 1630 C C . TYR A 1 218 ? -16.549 3.943 16.448 1.00 97.94 218 TYR A C 1
ATOM 1632 O O . TYR A 1 218 ? -15.459 3.610 16.897 1.00 97.94 218 TYR A O 1
ATOM 1640 N N . THR A 1 219 ? -17.618 3.970 17.242 1.00 98.06 219 THR A N 1
ATOM 1641 C CA . THR A 1 219 ? -17.541 3.558 18.651 1.00 98.06 219 THR A CA 1
ATOM 1642 C C . THR A 1 219 ? -18.070 2.138 18.825 1.00 98.06 219 THR A C 1
ATOM 1644 O O . THR A 1 219 ? -19.242 1.855 18.568 1.00 98.06 219 THR A O 1
ATOM 1647 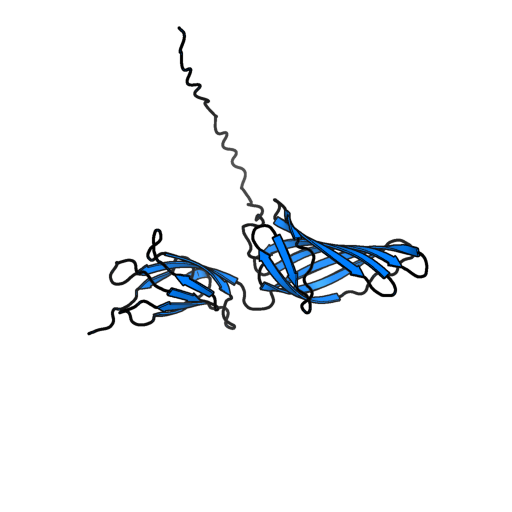N N . ILE A 1 220 ? -17.204 1.245 19.301 1.00 98.25 220 ILE A N 1
ATOM 1648 C CA . ILE A 1 220 ? -17.540 -0.119 19.695 1.00 98.25 220 ILE A CA 1
ATOM 1649 C C . ILE A 1 220 ? -18.058 -0.094 21.135 1.00 98.25 220 ILE A C 1
ATOM 1651 O O . ILE A 1 220 ? -17.300 0.138 22.074 1.00 98.25 220 ILE A O 1
ATOM 1655 N N . ASN A 1 221 ? -19.351 -0.368 21.306 1.00 97.62 221 ASN A N 1
ATOM 1656 C CA . ASN A 1 221 ? -19.962 -0.568 22.618 1.00 97.62 221 ASN A CA 1
ATOM 1657 C C . ASN A 1 221 ? -20.081 -2.076 22.869 1.00 97.62 221 ASN A C 1
ATOM 1659 O O . ASN A 1 221 ? -20.952 -2.737 22.296 1.00 97.62 221 ASN A O 1
ATOM 1663 N N . MET A 1 222 ? -19.171 -2.627 23.669 1.00 97.12 222 MET A N 1
ATOM 1664 C CA . MET A 1 222 ? -19.186 -4.040 24.041 1.00 97.12 222 MET A CA 1
ATOM 1665 C C . MET A 1 222 ? -20.249 -4.304 25.110 1.00 97.12 222 MET A C 1
ATOM 1667 O O . MET A 1 222 ? -20.592 -3.426 25.901 1.00 97.12 222 MET A O 1
ATOM 1671 N N . THR A 1 223 ? -20.804 -5.515 25.089 1.00 96.56 223 THR A N 1
ATOM 1672 C CA . THR A 1 223 ? -21.805 -5.963 26.062 1.00 96.56 223 THR A CA 1
ATOM 1673 C C . THR A 1 223 ? -21.144 -6.918 27.052 1.00 96.56 223 THR A C 1
ATOM 1675 O O . THR A 1 223 ? -20.559 -7.908 26.597 1.00 96.56 223 THR A O 1
ATOM 1678 N N . PRO A 1 224 ? -21.258 -6.687 28.371 1.00 94.62 224 PRO A N 1
ATOM 1679 C CA . PRO A 1 224 ? -20.755 -7.619 29.369 1.00 94.62 224 PRO A CA 1
ATOM 1680 C C . PRO A 1 224 ? -21.381 -9.003 29.210 1.00 94.62 224 PRO A C 1
ATOM 1682 O O . PRO A 1 224 ? -22.572 -9.136 28.918 1.00 94.62 224 PRO A O 1
ATOM 1685 N N . CYS A 1 225 ? -20.593 -10.051 29.432 1.00 91.00 225 CYS A N 1
ATOM 1686 C CA . CYS A 1 225 ? -21.150 -11.388 29.590 1.00 91.00 225 CYS A CA 1
ATOM 1687 C C . CYS A 1 225 ? -22.031 -11.406 30.849 1.00 91.00 225 CYS A C 1
ATOM 1689 O O . CYS A 1 225 ? -21.575 -11.017 31.925 1.00 91.00 225 CYS A O 1
ATOM 1691 N N . SER A 1 226 ? -23.284 -11.859 30.734 1.00 80.44 226 SER A N 1
ATOM 1692 C CA . SER A 1 226 ? -24.095 -12.123 31.927 1.00 80.44 226 SER A CA 1
ATOM 1693 C C . SER A 1 226 ? -23.425 -13.233 32.746 1.00 80.44 226 SER A C 1
ATOM 1695 O O . SER A 1 226 ? -23.006 -14.226 32.141 1.00 80.44 226 SER A O 1
ATOM 1697 N N . PRO A 1 227 ? -23.325 -13.089 34.079 1.00 62.97 227 PRO A N 1
ATOM 1698 C CA . PRO A 1 227 ? -22.943 -14.187 34.962 1.00 62.97 227 PRO A CA 1
ATOM 1699 C C . PRO A 1 227 ? -23.972 -15.323 34.940 1.00 62.97 227 PRO A C 1
ATOM 1701 O O . PRO A 1 227 ? -25.145 -15.065 34.565 1.00 62.97 227 PRO A O 1
#